Protein AF-A0A1W6MNN4-F1 (afdb_monomer_lite)

Organism: NCBI:txid331648

Foldseek 3Di:
DQDQLFWFFFADFDPPGHTPDTGHHLFDKAFDPPDDFQWDWDADPNDIDTFTWTWIFTDQLAPPDPDTDIGTTTCVRDDLFDPDAHQLQVLWFQWKDWLAPDDDPPQDTHHQVVVCVVVVHPGRPTCRPVPSSSVSCVLFKHKDFDDCVVQVVLFDDALQDFDPVDDFDWDADPDPVSSVVVWIKTWDQAQPNPDTDIGTFDPPPPTGHKAWPGDRVVQCWTWIFDDDQQGWIWTQHRHPRDIDTQDTAAWDAFRVRQWIWHWDQRPRSLWIWIWIAGRVCRSGTMITTRSFKGFDDHWTDSHRFWIKTWIGTSSCVPPDSVPGDTTIMIMGGND

pLDDT: mean 81.95, std 15.36, range [34.12, 97.88]

Secondary structure (DSSP, 8-state):
---TT-EEEESSSSSSSPEEEEEPTT--EEE-TTS--EEEEEEETTEEEEEEEEEEEE----TT---PPEEEEEGGG--SS-----TTGGG-EEEEEE-SSS-S-----EEHHHHHHHHT--S----TT-HHHHHHHHTTEEEEEE-GGGTGGGPPPPTTPPB-S-----EE-SSHHHHHTT-EEEEEEEGGGTEEEEEE-B-STT-B---EEEEEGGGTEEEEE-SSTTTEEEEEETTT--EEEEEESEEEE-TTS-EEEEEEE-TTT--EEEEEEESTTTTSEEEEEESSEEE-S--EESSSSEEEEEEEEGGGTTS-GGGSPPEEEEEEE--

Sequence (335 aa):
MNAKSGLKLRAEASLEGRLIETLPYGAQVIIIPAEKGVRGSVLDNGSRVEGSWVKVKTLFHDYNASSGNEGFVFDYYLSKHLDDLPAESLHNFTDIYSFEEQTELDIPSVNARDELYKLGTNCNVRYEYNPAAKRALADIIQFKTVDYSDYKERVLLNPYKLDQSFVPKRFPVKDSMAAREGFTQYYLPINKGRDSVLVKDDTGEWGSVTEYLGYIKELDAYFATGFAEDQEIIKIDQKTGERSLFANGNFSISPEGTFLVSAYSEIFDQLTAFRVSFLDDKKKGFEIKFTSWFPVGALEWISEREFLMPVLPMDRRNENPDQSEPIYLLGQIKI

Radius of gyration: 23.1 Å; chains: 1; bounding box: 50×49×69 Å

Structure (mmCIF, N/CA/C/O backbone):
data_AF-A0A1W6MNN4-F1
#
_entry.id   AF-A0A1W6MNN4-F1
#
loop_
_atom_site.group_PDB
_atom_site.id
_atom_site.type_symbol
_atom_site.label_atom_id
_atom_site.label_alt_id
_atom_site.label_comp_id
_atom_site.label_asym_id
_atom_site.label_entity_id
_atom_site.label_seq_id
_atom_site.pdbx_PDB_ins_code
_atom_site.Cartn_x
_atom_site.Cartn_y
_atom_site.Cartn_z
_atom_site.occupancy
_atom_site.B_iso_or_equiv
_atom_site.auth_seq_id
_atom_site.auth_comp_id
_atom_site.auth_asym_id
_atom_site.auth_atom_id
_atom_site.pdbx_PDB_model_num
ATOM 1 N N . MET A 1 1 ? 11.557 6.641 -16.389 1.00 73.12 1 MET A N 1
ATOM 2 C CA . MET A 1 1 ? 11.775 5.834 -17.619 1.00 73.12 1 MET A CA 1
ATOM 3 C C . MET A 1 1 ? 10.442 5.271 -18.099 1.00 73.12 1 MET A C 1
ATOM 5 O O . MET A 1 1 ? 9.815 4.590 -17.297 1.00 73.12 1 MET A O 1
ATOM 9 N N . ASN A 1 2 ? 10.016 5.499 -19.349 1.00 76.25 2 ASN A N 1
ATOM 10 C CA . ASN A 1 2 ? 8.711 5.024 -19.861 1.00 76.25 2 ASN A CA 1
ATOM 11 C C . ASN A 1 2 ? 8.794 3.809 -20.823 1.00 76.25 2 ASN A C 1
ATOM 13 O O . ASN A 1 2 ? 7.775 3.360 -21.345 1.00 76.25 2 ASN A O 1
ATOM 17 N N . ALA A 1 3 ? 9.989 3.252 -21.064 1.00 78.31 3 ALA A N 1
ATOM 18 C CA . ALA A 1 3 ? 10.156 2.068 -21.909 1.00 78.31 3 ALA A CA 1
ATOM 19 C C . ALA A 1 3 ? 9.497 0.837 -21.262 1.00 78.31 3 ALA A C 1
ATOM 21 O O . ALA A 1 3 ? 9.993 0.322 -20.258 1.00 78.31 3 ALA A O 1
ATOM 22 N N . LYS A 1 4 ? 8.395 0.349 -21.848 1.00 74.50 4 LYS A N 1
ATOM 23 C CA . LYS A 1 4 ? 7.566 -0.725 -21.266 1.00 74.50 4 LYS A CA 1
ATOM 24 C C . LYS A 1 4 ? 8.344 -2.020 -21.034 1.00 74.50 4 LYS A C 1
ATOM 26 O O . LYS A 1 4 ? 8.236 -2.604 -19.967 1.00 74.50 4 LYS A O 1
ATOM 31 N N . SER A 1 5 ? 9.200 -2.411 -21.980 1.00 73.06 5 SER A N 1
ATOM 32 C CA . SER A 1 5 ? 10.053 -3.610 -21.884 1.00 73.06 5 SER A CA 1
ATOM 33 C C . SER A 1 5 ? 11.378 -3.384 -21.138 1.00 73.06 5 SER A C 1
ATOM 35 O O . SER A 1 5 ? 12.271 -4.228 -21.199 1.00 73.06 5 SER A O 1
ATOM 37 N N . GLY A 1 6 ? 11.527 -2.243 -20.462 1.00 75.19 6 GLY A N 1
ATOM 38 C CA . GLY A 1 6 ? 12.799 -1.785 -19.916 1.00 75.19 6 GLY A CA 1
ATOM 39 C C . GLY A 1 6 ? 13.690 -1.113 -20.964 1.00 75.19 6 GLY A C 1
ATOM 40 O O . GLY A 1 6 ? 13.539 -1.290 -22.175 1.00 75.19 6 GLY A O 1
ATOM 41 N N . LEU A 1 7 ? 14.630 -0.305 -20.485 1.00 83.31 7 LEU A N 1
ATOM 42 C CA . LEU A 1 7 ? 15.557 0.460 -21.297 1.00 83.31 7 LEU A CA 1
ATOM 43 C C . LEU A 1 7 ? 17.004 0.039 -21.053 1.00 83.31 7 LEU A C 1
ATOM 45 O O . LEU A 1 7 ? 17.505 0.039 -19.938 1.00 83.31 7 LEU A O 1
ATOM 49 N N . LYS A 1 8 ? 17.718 -0.225 -22.141 1.00 87.25 8 LYS A N 1
ATOM 50 C CA . LYS A 1 8 ? 19.138 -0.571 -22.126 1.00 87.25 8 LYS A CA 1
ATOM 51 C C . LYS A 1 8 ? 20.011 0.652 -21.817 1.00 87.25 8 LYS A C 1
ATOM 53 O O . LYS A 1 8 ? 20.042 1.586 -22.617 1.00 87.25 8 LYS A O 1
ATOM 58 N N . LEU A 1 9 ? 20.757 0.597 -20.713 1.00 88.56 9 LEU A N 1
ATOM 59 C CA . LEU A 1 9 ? 21.863 1.503 -20.399 1.00 88.56 9 LEU A CA 1
ATOM 60 C C . LEU A 1 9 ? 23.129 0.998 -21.098 1.00 88.56 9 LEU A C 1
ATOM 62 O O . LEU A 1 9 ? 23.495 -0.173 -20.966 1.00 88.56 9 LEU A O 1
ATOM 66 N N . ARG A 1 10 ? 23.808 1.863 -21.849 1.00 91.62 10 ARG A N 1
ATOM 67 C CA . ARG A 1 10 ? 24.962 1.474 -22.675 1.00 91.62 10 ARG A CA 1
ATOM 68 C C . ARG A 1 10 ? 26.211 2.268 -22.341 1.00 91.62 10 ARG A C 1
ATOM 70 O O . ARG A 1 10 ? 26.133 3.413 -21.924 1.00 91.62 10 ARG A O 1
ATOM 77 N N . ALA A 1 11 ? 27.377 1.670 -22.555 1.00 90.94 11 ALA A N 1
ATOM 78 C CA . ALA A 1 11 ? 28.658 2.342 -22.327 1.00 90.94 11 ALA A CA 1
ATOM 79 C C . ALA A 1 11 ? 28.945 3.453 -23.349 1.00 90.94 11 ALA A C 1
ATOM 81 O O . ALA A 1 11 ? 29.721 4.361 -23.070 1.00 90.94 11 ALA A O 1
ATOM 82 N N . GLU A 1 12 ? 28.306 3.387 -24.516 1.00 91.94 12 GLU A N 1
ATOM 83 C CA . GLU A 1 12 ? 28.479 4.324 -25.623 1.00 91.94 12 GLU A CA 1
ATOM 84 C C . GLU A 1 12 ? 27.113 4.769 -26.152 1.00 91.94 12 GLU A C 1
ATOM 86 O O . GLU A 1 12 ? 26.113 4.060 -26.016 1.00 91.94 12 GLU A O 1
ATOM 91 N N . ALA A 1 13 ? 27.087 5.942 -26.780 1.00 90.75 13 ALA A N 1
ATOM 92 C CA . ALA A 1 13 ? 25.905 6.591 -27.334 1.00 90.75 13 ALA A CA 1
ATOM 93 C C . ALA A 1 13 ? 25.439 5.964 -28.672 1.00 90.75 13 ALA A C 1
ATOM 95 O O . ALA A 1 13 ? 25.347 6.650 -29.691 1.00 90.75 13 ALA A O 1
ATOM 96 N N . SER A 1 14 ? 25.207 4.649 -28.693 1.00 89.44 14 SER A N 1
ATOM 97 C CA . SER A 1 14 ? 24.839 3.887 -29.896 1.00 89.44 14 SER A CA 1
ATOM 98 C C . SER A 1 14 ? 24.121 2.571 -29.562 1.00 89.44 14 SER A C 1
ATOM 100 O O . SER A 1 14 ? 24.150 2.099 -28.425 1.00 89.44 14 SER A O 1
ATOM 102 N N . LEU A 1 15 ? 23.481 1.939 -30.554 1.00 87.62 15 LEU A N 1
ATOM 103 C CA . LEU A 1 15 ? 22.836 0.626 -30.381 1.00 87.62 15 LEU A CA 1
ATOM 104 C C . LEU A 1 15 ? 23.857 -0.515 -30.245 1.00 87.62 15 LEU A C 1
ATOM 106 O O . LEU A 1 15 ? 23.559 -1.552 -29.644 1.00 87.62 15 LEU A O 1
ATOM 110 N N . GLU A 1 16 ? 25.044 -0.310 -30.800 1.00 90.31 16 GLU A N 1
ATOM 111 C CA . GLU A 1 16 ? 26.192 -1.210 -30.817 1.00 90.31 16 GLU A CA 1
ATOM 112 C C . GLU A 1 16 ? 27.013 -1.106 -29.528 1.00 90.31 16 GLU A C 1
ATOM 114 O O . GLU A 1 16 ? 27.725 -2.046 -29.173 1.00 90.31 16 GLU A O 1
ATOM 119 N N . GLY A 1 17 ? 26.876 0.009 -28.802 1.00 88.38 17 GLY A N 1
ATOM 120 C CA . GLY A 1 17 ? 27.539 0.245 -27.530 1.00 88.38 17 GLY A CA 1
ATOM 121 C C . GLY A 1 17 ? 27.261 -0.881 -26.542 1.00 88.38 17 GLY A C 1
ATOM 122 O O . GLY A 1 17 ? 26.122 -1.343 -26.400 1.00 88.38 17 GLY A O 1
ATOM 123 N N . ARG A 1 18 ? 28.302 -1.326 -25.835 1.00 93.06 18 ARG A N 1
ATOM 124 C CA . ARG A 1 18 ? 28.204 -2.432 -24.874 1.00 93.06 18 ARG A CA 1
ATOM 125 C C . ARG A 1 18 ? 27.076 -2.176 -23.868 1.00 93.06 18 ARG A C 1
ATOM 127 O O . ARG A 1 18 ? 27.036 -1.118 -23.242 1.00 93.06 18 ARG A O 1
ATOM 134 N N . LEU A 1 19 ? 26.184 -3.154 -23.710 1.00 87.12 19 LEU A N 1
ATOM 135 C CA . LEU A 1 19 ? 25.141 -3.132 -22.685 1.00 87.12 19 LEU A CA 1
ATOM 136 C C . LEU A 1 19 ? 25.797 -3.142 -21.296 1.00 87.12 19 LEU A C 1
ATOM 138 O O . LEU A 1 19 ? 26.596 -4.033 -21.012 1.00 87.12 19 LEU A O 1
ATOM 142 N N . ILE A 1 20 ? 25.471 -2.152 -20.466 1.00 83.56 20 ILE A N 1
ATOM 143 C CA . ILE A 1 20 ? 25.851 -2.113 -19.048 1.00 83.56 20 ILE A CA 1
ATOM 144 C C . ILE A 1 20 ? 24.786 -2.855 -18.244 1.00 83.56 20 ILE A C 1
ATOM 146 O O . ILE A 1 20 ? 25.089 -3.841 -17.583 1.00 83.56 20 ILE A O 1
ATOM 150 N N . GLU A 1 21 ? 23.534 -2.410 -18.357 1.00 78.62 21 GLU A N 1
ATOM 151 C CA . GLU A 1 21 ? 22.380 -2.996 -17.674 1.00 78.62 21 GLU A CA 1
ATOM 152 C C . GLU A 1 21 ? 21.077 -2.678 -18.424 1.00 78.62 21 GLU A C 1
ATOM 154 O O . GLU A 1 21 ? 21.058 -1.865 -19.353 1.00 78.62 21 GLU A O 1
ATOM 159 N N . THR A 1 22 ? 19.976 -3.326 -18.038 1.00 80.06 22 THR A N 1
ATOM 160 C CA . THR A 1 22 ? 18.628 -2.978 -18.514 1.00 80.06 22 THR A CA 1
ATOM 161 C C . THR A 1 22 ? 17.839 -2.389 -17.354 1.00 80.06 22 THR A C 1
ATOM 163 O O . THR A 1 22 ? 17.558 -3.083 -16.387 1.00 80.06 22 THR A O 1
ATOM 166 N N . LEU A 1 23 ? 17.498 -1.109 -17.467 1.00 75.75 23 LEU A N 1
ATOM 167 C CA . LEU A 1 23 ? 16.709 -0.355 -16.503 1.00 75.75 23 LEU A CA 1
ATOM 168 C C . LEU A 1 23 ? 15.222 -0.685 -16.669 1.00 75.75 23 LEU A C 1
ATOM 170 O O . LEU A 1 23 ? 14.732 -0.714 -17.797 1.00 75.75 23 LEU A O 1
ATOM 174 N N . PRO A 1 24 ? 14.461 -0.862 -15.593 1.00 69.94 24 PRO A N 1
ATOM 175 C CA . PRO A 1 24 ? 13.024 -1.086 -15.690 1.00 69.94 24 PRO A CA 1
ATOM 176 C C . PRO A 1 24 ? 12.220 0.143 -16.083 1.00 69.94 24 PRO A C 1
ATOM 178 O O . PRO A 1 24 ? 12.656 1.292 -15.953 1.00 69.94 24 PRO A O 1
ATOM 181 N N . TYR A 1 25 ? 10.970 -0.121 -16.460 1.00 73.12 25 TYR A N 1
ATOM 182 C CA . TYR A 1 25 ? 9.914 0.881 -16.412 1.00 73.12 25 TYR A CA 1
ATOM 183 C C . TYR A 1 25 ? 9.829 1.485 -15.001 1.00 73.12 25 TYR A C 1
ATOM 185 O O . TYR A 1 25 ? 9.907 0.760 -14.011 1.00 73.12 25 TYR A O 1
ATOM 193 N N . GLY A 1 26 ? 9.706 2.808 -14.893 1.00 69.19 26 GLY A N 1
ATOM 194 C CA . GLY A 1 26 ? 9.761 3.492 -13.592 1.00 69.19 26 GLY A CA 1
ATOM 195 C C . GLY A 1 26 ? 11.175 3.802 -13.092 1.00 69.19 26 GLY A C 1
ATOM 196 O O . GLY A 1 26 ? 11.318 4.615 -12.188 1.00 69.19 26 GLY A O 1
ATOM 197 N N . ALA A 1 27 ? 12.217 3.264 -13.747 1.00 73.81 27 ALA A N 1
ATOM 198 C CA . ALA A 1 27 ? 13.605 3.738 -13.706 1.00 73.81 27 ALA A CA 1
ATOM 199 C C . ALA A 1 27 ? 13.739 5.246 -13.430 1.00 73.81 27 ALA A C 1
ATOM 201 O O . ALA A 1 27 ? 13.391 6.035 -14.317 1.00 73.81 27 ALA A O 1
ATOM 202 N N . GLN A 1 28 ? 14.260 5.650 -12.268 1.00 73.62 28 GLN A N 1
ATOM 203 C CA . GLN A 1 28 ? 14.699 7.024 -12.040 1.00 73.62 28 GLN A CA 1
ATOM 204 C C . GLN A 1 28 ? 16.178 7.173 -12.405 1.00 73.62 28 GLN A C 1
ATOM 206 O O . GLN A 1 28 ? 17.020 6.339 -12.064 1.00 73.62 28 GLN A O 1
ATOM 211 N N . VAL A 1 29 ? 16.494 8.249 -13.118 1.00 77.31 29 VAL A N 1
ATOM 212 C CA . VAL A 1 29 ? 17.849 8.557 -13.579 1.00 77.31 29 VAL A CA 1
ATOM 213 C C . VAL A 1 29 ? 18.110 10.055 -13.467 1.00 77.31 29 VAL A C 1
ATOM 215 O O . VAL A 1 29 ? 17.193 10.861 -13.621 1.00 77.31 29 VAL A O 1
ATOM 218 N N . ILE A 1 30 ? 19.367 10.437 -13.245 1.00 81.38 30 ILE A N 1
ATOM 219 C CA . ILE A 1 30 ? 19.822 11.826 -13.356 1.00 81.38 30 ILE A CA 1
ATOM 220 C C . ILE A 1 30 ? 20.454 12.011 -14.733 1.00 81.38 30 ILE A C 1
ATOM 222 O O . ILE A 1 30 ? 21.402 11.306 -15.071 1.00 81.38 30 ILE A O 1
ATOM 226 N N . ILE A 1 31 ? 19.977 12.985 -15.511 1.00 85.81 31 ILE A N 1
ATOM 227 C CA . ILE A 1 31 ? 20.641 13.396 -16.756 1.00 85.81 31 ILE A CA 1
ATOM 228 C C . ILE A 1 31 ? 21.915 14.164 -16.404 1.00 85.81 31 ILE A C 1
ATOM 230 O O . ILE A 1 31 ? 21.860 15.147 -15.666 1.00 85.81 31 ILE A O 1
ATOM 234 N N . ILE A 1 32 ? 23.056 13.738 -16.950 1.00 85.62 32 ILE A N 1
ATOM 235 C CA . ILE A 1 32 ? 24.344 14.413 -16.760 1.00 85.62 32 ILE A CA 1
ATOM 236 C C . ILE A 1 32 ? 24.450 15.542 -17.805 1.00 85.62 32 ILE A C 1
ATOM 238 O O . ILE A 1 32 ? 24.616 15.252 -18.990 1.00 85.62 32 ILE A O 1
ATOM 242 N N . PRO A 1 33 ? 24.378 16.834 -17.415 1.00 69.06 33 PRO A N 1
ATOM 243 C CA . PRO A 1 33 ? 24.162 17.942 -18.359 1.00 69.06 33 PRO A CA 1
ATOM 244 C C . PRO A 1 33 ? 25.338 18.265 -19.296 1.00 69.06 33 PRO A C 1
ATOM 246 O O . PRO A 1 33 ? 25.198 19.091 -20.195 1.00 69.06 33 PRO A O 1
ATOM 249 N N . ALA A 1 34 ? 26.516 17.680 -19.065 1.00 57.09 34 ALA A N 1
ATOM 250 C CA . ALA A 1 34 ? 27.766 18.112 -19.693 1.00 57.09 34 ALA A CA 1
ATOM 251 C C . ALA A 1 34 ? 28.022 17.524 -21.094 1.00 57.09 34 ALA A C 1
ATOM 253 O O . ALA A 1 34 ? 28.894 18.021 -21.807 1.00 57.09 34 ALA A O 1
ATOM 254 N N . GLU A 1 35 ? 27.270 16.508 -21.523 1.00 61.28 35 GLU A N 1
ATOM 255 C CA . GLU A 1 35 ? 27.460 15.866 -22.827 1.00 61.28 35 GLU A CA 1
ATOM 256 C C . GLU A 1 35 ? 26.270 16.180 -23.745 1.00 61.28 35 GLU A C 1
ATOM 258 O O . GLU A 1 35 ? 25.136 15.779 -23.483 1.00 61.28 35 GLU A O 1
ATOM 263 N N . LYS A 1 36 ? 26.512 16.933 -24.832 1.00 59.56 36 LYS A N 1
ATOM 264 C CA . LYS A 1 36 ? 25.501 17.140 -25.881 1.00 59.56 36 LYS A CA 1
ATOM 265 C C . LYS A 1 36 ? 25.083 15.768 -26.404 1.00 59.56 36 LYS A C 1
ATOM 267 O O . LYS A 1 36 ? 25.929 15.041 -26.918 1.00 59.56 36 LYS A O 1
ATOM 272 N N . GLY A 1 37 ? 23.799 15.438 -26.273 1.00 64.25 37 GLY A N 1
ATOM 273 C CA . GLY A 1 37 ? 23.295 14.133 -26.682 1.00 64.25 37 GLY A CA 1
ATOM 274 C C . GLY A 1 37 ? 23.602 13.824 -28.151 1.00 64.25 37 GLY A C 1
ATOM 275 O O . GLY A 1 37 ? 23.565 14.713 -29.008 1.00 64.25 37 GLY A O 1
ATOM 276 N N . VAL A 1 38 ? 23.921 12.564 -28.446 1.00 80.06 38 VAL A N 1
ATOM 277 C CA . VAL A 1 38 ? 24.211 12.115 -29.816 1.00 80.06 38 VAL A CA 1
ATOM 278 C C . VAL A 1 38 ? 22.894 11.785 -30.500 1.00 80.06 38 VAL A C 1
ATOM 280 O O . VAL A 1 38 ? 22.218 10.832 -30.120 1.00 80.06 38 VAL A O 1
ATOM 283 N N . ARG A 1 39 ? 22.508 12.576 -31.504 1.00 87.12 39 ARG A N 1
ATOM 284 C CA . ARG A 1 39 ? 21.274 12.331 -32.261 1.00 87.12 39 ARG A CA 1
ATOM 285 C C . ARG A 1 39 ? 21.335 11.007 -33.011 1.00 87.12 39 ARG A C 1
ATOM 287 O O . ARG A 1 39 ? 22.364 10.661 -33.587 1.00 87.12 39 ARG A O 1
ATOM 294 N N . GLY A 1 40 ? 20.207 10.318 -33.059 1.00 85.75 40 GLY A N 1
ATOM 295 C CA . GLY A 1 40 ? 20.053 9.087 -33.815 1.00 85.75 40 GLY A CA 1
ATOM 296 C C . GLY A 1 40 ? 18.603 8.635 -33.862 1.00 85.75 40 GLY A C 1
ATOM 297 O O . GLY A 1 40 ? 17.694 9.338 -33.424 1.00 85.75 40 GLY A O 1
ATOM 298 N N . SER A 1 41 ? 18.406 7.427 -34.374 1.00 87.25 41 SER A N 1
ATOM 299 C CA . SER A 1 41 ? 17.094 6.806 -34.464 1.00 87.25 41 SER A CA 1
ATOM 300 C C . SER A 1 41 ? 17.149 5.364 -33.999 1.00 87.25 41 SER A C 1
ATOM 302 O O . SER A 1 41 ? 18.124 4.665 -34.287 1.00 87.25 41 SER A O 1
ATOM 304 N N . VAL A 1 42 ? 16.085 4.900 -33.358 1.00 87.44 42 VAL A N 1
ATOM 305 C CA . VAL A 1 42 ? 15.914 3.491 -32.986 1.00 87.44 42 VAL A CA 1
ATOM 306 C C . VAL A 1 42 ? 14.595 2.962 -33.544 1.00 87.44 42 VAL A C 1
ATOM 308 O O . VAL A 1 42 ? 13.739 3.735 -33.974 1.00 87.44 42 VAL A O 1
ATOM 311 N N . LEU A 1 43 ? 14.441 1.640 -33.583 1.00 87.62 43 LEU A N 1
ATOM 312 C CA . LEU A 1 43 ? 13.167 1.007 -33.913 1.00 87.62 43 LEU A CA 1
ATOM 313 C C . LEU A 1 43 ? 12.399 0.725 -32.622 1.00 87.62 43 LEU A C 1
ATOM 315 O O . LEU A 1 43 ? 12.896 -0.008 -31.769 1.00 87.62 43 LEU A O 1
ATOM 319 N N . ASP A 1 44 ? 11.195 1.276 -32.515 1.00 82.75 44 ASP A N 1
ATOM 320 C CA . ASP A 1 44 ? 10.215 0.966 -31.478 1.00 82.75 44 ASP A CA 1
ATOM 321 C C . ASP A 1 44 ? 9.009 0.278 -32.123 1.00 82.75 44 ASP A C 1
ATOM 323 O O . ASP A 1 44 ? 8.368 0.838 -33.013 1.00 82.75 44 ASP A O 1
ATOM 327 N N . ASN A 1 45 ? 8.743 -0.974 -31.746 1.00 81.50 45 ASN A N 1
ATOM 328 C CA . ASN A 1 45 ? 7.667 -1.796 -32.318 1.00 81.50 45 ASN A CA 1
ATOM 329 C C . ASN A 1 45 ? 7.601 -1.765 -33.863 1.00 81.50 45 ASN A C 1
ATOM 331 O O . ASN A 1 45 ? 6.533 -1.693 -34.468 1.00 81.50 45 ASN A O 1
ATOM 335 N N . GLY A 1 46 ? 8.769 -1.797 -34.514 1.00 84.62 46 GLY A N 1
ATOM 336 C CA . GLY A 1 46 ? 8.902 -1.768 -35.975 1.00 84.62 46 GLY A CA 1
ATOM 337 C C . GLY A 1 46 ? 8.805 -0.378 -36.615 1.00 84.62 46 GLY A C 1
ATOM 338 O O . GLY A 1 46 ? 9.052 -0.253 -37.812 1.00 84.62 46 GLY A O 1
ATOM 339 N N . SER A 1 47 ? 8.515 0.667 -35.839 1.00 89.12 47 SER A N 1
ATOM 340 C CA . SER A 1 47 ? 8.491 2.059 -36.295 1.00 89.12 47 SER A CA 1
ATOM 341 C C . SER A 1 47 ? 9.780 2.782 -35.923 1.00 89.12 47 SER A C 1
ATOM 343 O O . SER A 1 47 ? 10.333 2.594 -34.844 1.00 89.12 47 SER A O 1
ATOM 345 N N . ARG A 1 48 ? 10.281 3.629 -36.823 1.00 90.19 48 ARG A N 1
ATOM 346 C CA . ARG A 1 48 ? 11.470 4.443 -36.562 1.00 90.19 48 ARG A CA 1
ATOM 347 C C . ARG A 1 48 ? 11.101 5.636 -35.682 1.00 90.19 48 ARG A C 1
ATOM 349 O O . ARG A 1 48 ? 10.231 6.417 -36.059 1.00 90.19 48 ARG A O 1
ATOM 356 N N . VAL A 1 49 ? 11.800 5.796 -34.562 1.00 91.75 49 VAL A N 1
ATOM 357 C CA . VAL A 1 49 ? 11.677 6.948 -33.659 1.00 91.75 49 VAL A CA 1
ATOM 358 C C . VAL A 1 49 ? 13.003 7.700 -33.593 1.00 91.75 49 VAL A C 1
ATOM 360 O O . VAL A 1 49 ? 14.075 7.093 -33.559 1.00 91.75 49 VAL A O 1
ATOM 363 N N . GLU A 1 50 ? 12.930 9.027 -33.628 1.00 91.62 50 GLU A N 1
ATOM 364 C CA . GLU A 1 50 ? 14.085 9.929 -33.588 1.00 91.62 50 GLU A CA 1
ATOM 365 C C . GLU A 1 50 ? 14.287 10.467 -32.168 1.00 91.62 50 GLU A C 1
ATOM 367 O O . GLU A 1 50 ? 13.321 10.689 -31.438 1.00 91.62 50 GLU A O 1
ATOM 372 N N . GLY A 1 51 ? 15.541 10.706 -31.794 1.00 89.81 51 GLY A N 1
ATOM 373 C CA . GLY A 1 51 ? 15.905 11.167 -30.458 1.00 89.81 51 GLY A CA 1
ATOM 374 C C . GLY A 1 51 ? 17.408 11.375 -30.314 1.00 89.81 51 GLY A C 1
ATOM 375 O O . GLY A 1 51 ? 18.152 11.457 -31.299 1.00 89.81 51 GLY A O 1
ATOM 376 N N . SER A 1 52 ? 17.863 11.464 -29.074 1.00 91.44 52 SER A N 1
ATOM 377 C CA . SER A 1 52 ? 19.264 11.629 -28.709 1.00 91.44 52 SER A CA 1
ATOM 378 C C . SER A 1 52 ? 19.667 10.613 -27.652 1.00 91.44 52 SER A C 1
ATOM 380 O O . SER A 1 52 ? 18.957 10.357 -26.685 1.00 91.44 52 SER A O 1
ATOM 382 N N . TRP A 1 53 ? 20.864 10.067 -27.793 1.00 91.12 53 TRP A N 1
ATOM 383 C CA . TRP A 1 53 ? 21.530 9.363 -26.712 1.00 91.12 53 TRP A CA 1
ATOM 384 C C . TRP A 1 53 ? 22.021 10.378 -25.695 1.00 91.12 53 TRP A C 1
ATOM 386 O O . TRP A 1 53 ? 22.865 11.214 -26.017 1.00 91.12 53 TRP A O 1
ATOM 396 N N . VAL A 1 54 ? 21.503 10.304 -24.479 1.00 91.44 54 VAL A N 1
ATOM 397 C CA . VAL A 1 54 ? 21.891 11.177 -23.374 1.00 91.44 54 VAL A CA 1
ATOM 398 C C . VAL A 1 54 ? 22.585 10.363 -22.303 1.00 91.44 54 VAL A C 1
ATOM 400 O O . VAL A 1 54 ? 22.223 9.215 -22.037 1.00 91.44 54 VAL A O 1
ATOM 403 N N . LYS A 1 55 ? 23.604 10.963 -21.695 1.00 91.31 55 LYS A N 1
ATOM 404 C CA . LYS A 1 55 ? 24.299 10.347 -20.579 1.00 91.31 55 LYS A CA 1
ATOM 405 C C . LYS A 1 55 ? 23.492 10.537 -19.306 1.00 91.31 55 LYS A C 1
ATOM 407 O O . LYS A 1 55 ? 23.029 11.639 -19.001 1.00 91.31 55 LYS A O 1
ATOM 412 N N . VAL A 1 56 ? 23.339 9.458 -18.562 1.00 88.44 56 VAL A N 1
ATOM 413 C CA . VAL A 1 56 ? 22.605 9.426 -17.308 1.00 88.44 56 VAL A CA 1
ATOM 414 C C . VAL A 1 56 ? 23.398 8.700 -16.240 1.00 88.44 56 VAL A C 1
ATOM 416 O O . VAL A 1 56 ? 24.241 7.853 -16.538 1.00 88.44 56 VAL A O 1
ATOM 419 N N . LYS A 1 57 ? 23.084 9.022 -14.991 1.00 85.81 57 LYS A N 1
ATOM 420 C CA . LYS A 1 57 ? 23.464 8.253 -13.814 1.00 85.81 57 LYS A CA 1
ATOM 421 C C . LYS A 1 57 ? 22.217 7.583 -13.260 1.00 85.81 57 LYS A C 1
ATOM 423 O O . LYS A 1 57 ? 21.206 8.259 -13.047 1.00 85.81 57 LYS A O 1
ATOM 428 N N . THR A 1 58 ? 22.267 6.277 -13.036 1.00 77.12 58 THR A N 1
ATOM 429 C CA . THR A 1 58 ? 21.169 5.583 -12.364 1.00 77.12 58 THR A CA 1
ATOM 430 C C . THR A 1 58 ? 21.105 6.019 -10.910 1.00 77.12 58 THR A C 1
ATOM 432 O O . THR A 1 58 ? 22.128 6.224 -10.251 1.00 77.12 58 THR A O 1
ATOM 435 N N . LEU A 1 59 ? 19.889 6.206 -10.410 1.00 67.44 59 LEU A N 1
ATOM 436 C CA . LEU A 1 59 ? 19.673 6.392 -8.986 1.00 67.44 59 LEU A CA 1
ATOM 437 C C . LEU A 1 59 ? 19.525 5.008 -8.359 1.00 67.44 59 LEU A C 1
ATOM 439 O O . LEU A 1 59 ? 18.498 4.355 -8.531 1.00 67.44 59 LEU A O 1
ATOM 443 N N . PHE A 1 60 ? 20.561 4.549 -7.654 1.00 56.53 60 PHE A N 1
ATOM 444 C CA . PHE A 1 60 ? 20.393 3.458 -6.701 1.00 56.53 60 PHE A CA 1
ATOM 445 C C . PHE A 1 60 ? 19.801 4.034 -5.418 1.00 56.53 60 PHE A C 1
ATOM 447 O O . PHE A 1 60 ? 20.349 4.966 -4.833 1.00 56.53 60 PHE A O 1
ATOM 454 N N . HIS A 1 61 ? 18.669 3.477 -4.995 1.00 49.91 61 HIS A N 1
ATOM 455 C CA . HIS A 1 61 ? 18.084 3.715 -3.678 1.00 49.91 61 HIS A CA 1
ATOM 456 C C . HIS A 1 61 ? 18.827 2.862 -2.652 1.00 49.91 61 HIS A C 1
ATOM 458 O O . HIS A 1 61 ? 18.309 1.880 -2.135 1.00 49.91 61 HIS A O 1
ATOM 464 N N . ASP A 1 62 ? 20.092 3.186 -2.436 1.00 42.06 62 ASP A N 1
ATOM 465 C CA . ASP A 1 62 ? 20.803 2.751 -1.248 1.00 42.06 62 ASP A CA 1
ATOM 466 C C . ASP A 1 62 ? 21.353 4.027 -0.619 1.00 42.06 62 ASP A C 1
ATOM 468 O O . ASP A 1 62 ? 22.125 4.762 -1.240 1.00 42.06 62 ASP A O 1
ATOM 472 N N . TYR A 1 63 ? 20.872 4.322 0.588 1.00 34.12 63 TYR A N 1
ATOM 473 C CA . TYR A 1 63 ? 21.139 5.544 1.347 1.00 34.12 63 TYR A CA 1
ATOM 474 C C . TYR A 1 63 ? 22.651 5.818 1.509 1.00 34.12 63 TYR A C 1
ATOM 476 O O . TYR A 1 63 ? 23.051 6.960 1.729 1.00 34.12 63 TYR A O 1
ATOM 484 N N . ASN A 1 64 ? 23.499 4.796 1.314 1.00 35.84 64 ASN A N 1
ATOM 485 C CA . ASN A 1 64 ? 24.960 4.893 1.338 1.00 35.84 64 ASN A CA 1
ATOM 486 C C . ASN A 1 64 ? 25.666 4.659 -0.016 1.00 35.84 64 ASN A C 1
ATOM 488 O O . ASN A 1 64 ? 26.879 4.885 -0.110 1.00 35.84 64 ASN A O 1
ATOM 492 N N . ALA A 1 65 ? 24.970 4.244 -1.081 1.00 42.56 65 ALA A N 1
ATOM 493 C CA . ALA A 1 65 ? 25.609 3.992 -2.373 1.00 42.56 65 ALA A CA 1
ATOM 494 C C . ALA A 1 65 ? 25.686 5.274 -3.211 1.00 42.56 65 ALA A C 1
ATOM 496 O O . ALA A 1 65 ? 24.823 5.614 -4.015 1.00 42.56 65 ALA A O 1
ATOM 497 N N . SER A 1 66 ? 26.820 5.957 -3.109 1.00 45.47 66 SER A N 1
ATOM 498 C CA . SER A 1 66 ? 27.215 7.041 -4.020 1.00 45.47 66 SER A CA 1
ATOM 499 C C . SER A 1 66 ? 27.483 6.570 -5.473 1.00 45.47 66 SER A C 1
ATOM 501 O O . SER A 1 66 ? 27.807 7.383 -6.351 1.00 45.47 66 SER A O 1
ATOM 503 N N . SER A 1 67 ? 27.299 5.278 -5.771 1.00 54.84 67 SER A N 1
ATOM 504 C CA . SER A 1 67 ? 27.700 4.597 -7.007 1.00 54.84 67 SER A CA 1
ATOM 505 C C . SER A 1 67 ? 26.517 4.153 -7.882 1.00 54.84 67 SER A C 1
ATOM 507 O O . SER A 1 67 ? 26.303 2.966 -8.104 1.00 54.84 67 SER A O 1
ATOM 509 N N . GLY A 1 68 ? 25.760 5.118 -8.408 1.00 65.44 68 GLY A N 1
ATOM 510 C CA . GLY A 1 68 ? 24.979 4.943 -9.643 1.00 65.44 68 GLY A CA 1
ATOM 511 C C . GLY A 1 68 ? 25.865 4.513 -10.811 1.00 65.44 68 GLY A C 1
ATOM 512 O O . GLY A 1 68 ? 26.953 5.072 -10.964 1.00 65.44 68 GLY A O 1
ATOM 513 N N . ASN A 1 69 ? 25.405 3.582 -11.648 1.00 79.19 69 ASN A N 1
ATOM 514 C CA . ASN A 1 69 ? 26.062 3.323 -12.926 1.00 79.19 69 ASN A CA 1
ATOM 515 C C . ASN A 1 69 ? 25.837 4.522 -13.846 1.00 79.19 69 ASN A C 1
ATOM 517 O O . ASN A 1 69 ? 24.730 5.058 -13.938 1.00 79.19 69 ASN A O 1
ATOM 521 N N . GLU A 1 70 ? 26.886 4.925 -14.551 1.00 88.62 70 GLU A N 1
ATOM 522 C CA . GLU A 1 70 ? 26.789 5.932 -15.599 1.00 88.62 70 GLU A CA 1
ATOM 523 C C . GLU A 1 70 ? 26.814 5.268 -16.971 1.00 88.62 70 GLU A C 1
ATOM 525 O O . GLU A 1 70 ? 27.582 4.338 -17.223 1.00 88.62 70 GLU A O 1
ATOM 530 N N . GLY A 1 71 ? 25.989 5.773 -17.878 1.00 90.94 71 GLY A N 1
ATOM 531 C CA . GLY A 1 71 ? 25.934 5.295 -19.250 1.00 90.94 71 GLY A CA 1
ATOM 532 C C . GLY A 1 71 ? 24.976 6.121 -20.090 1.00 90.94 71 GLY A C 1
ATOM 533 O O . GLY A 1 71 ? 24.486 7.160 -19.660 1.00 90.94 71 GLY A O 1
ATOM 534 N N . PHE A 1 72 ? 24.705 5.652 -21.297 1.00 91.56 72 PHE A N 1
ATOM 535 C CA . PHE A 1 72 ? 23.850 6.307 -22.268 1.00 91.56 72 PHE A CA 1
ATOM 536 C C . PHE A 1 72 ? 22.519 5.587 -22.408 1.00 91.56 72 PHE A C 1
ATOM 538 O O . PHE A 1 72 ? 22.447 4.356 -22.459 1.00 91.56 72 PHE A O 1
ATOM 545 N N . VAL A 1 73 ? 21.475 6.394 -22.521 1.00 91.69 73 VAL A N 1
ATOM 546 C CA . VAL A 1 73 ? 20.091 5.994 -22.750 1.00 91.69 73 VAL A CA 1
ATOM 547 C C . VAL A 1 73 ? 19.516 6.812 -23.894 1.00 91.69 73 VAL A C 1
ATOM 549 O O . VAL A 1 73 ? 19.970 7.925 -24.150 1.00 91.69 73 VAL A O 1
ATOM 552 N N . PHE A 1 74 ? 18.516 6.277 -24.586 1.00 92.00 74 PHE A N 1
ATOM 553 C CA . PHE A 1 74 ? 17.839 7.009 -25.651 1.00 92.00 74 PHE A CA 1
ATOM 554 C C . PHE A 1 74 ? 16.718 7.879 -25.059 1.00 92.00 74 PHE A C 1
ATOM 556 O O . PHE A 1 74 ? 15.810 7.355 -24.410 1.00 92.00 74 PHE A O 1
ATOM 563 N N . ASP A 1 75 ? 16.810 9.199 -25.249 1.00 88.19 75 ASP A N 1
ATOM 564 C CA . ASP A 1 75 ? 15.983 10.218 -24.582 1.00 88.19 75 ASP A CA 1
ATOM 565 C C . ASP A 1 75 ? 14.487 10.120 -24.884 1.00 88.19 75 ASP A C 1
ATOM 567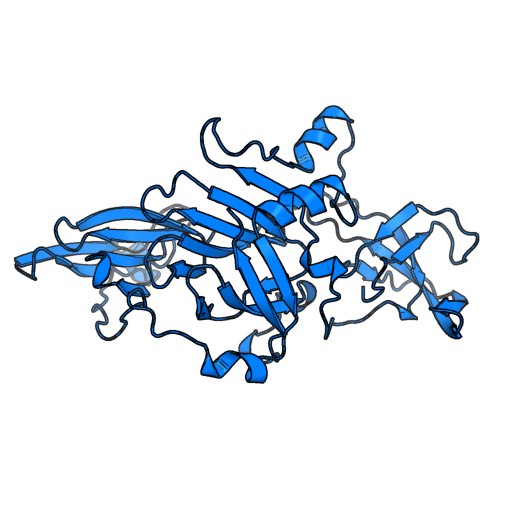 O O . ASP A 1 75 ? 13.683 10.507 -24.045 1.00 88.19 75 ASP A O 1
ATOM 571 N N . TYR A 1 76 ? 14.112 9.534 -26.022 1.00 87.88 76 TYR A N 1
ATOM 572 C CA . TYR A 1 76 ? 12.725 9.245 -26.381 1.00 87.88 76 TYR A CA 1
ATOM 573 C C . TYR A 1 76 ? 11.986 8.481 -25.272 1.00 87.88 76 TYR A C 1
ATOM 575 O O . TYR A 1 76 ? 10.782 8.650 -25.092 1.00 87.88 76 TYR A O 1
ATOM 583 N N . TYR A 1 77 ? 12.718 7.668 -24.499 1.00 86.75 77 TYR A N 1
ATOM 584 C CA . TYR A 1 77 ? 12.159 6.896 -23.393 1.00 86.75 77 TYR A CA 1
ATOM 585 C C . TYR A 1 77 ? 12.268 7.581 -22.019 1.00 86.75 77 TYR A C 1
ATOM 587 O O . TYR A 1 77 ? 11.918 7.008 -20.976 1.00 86.75 77 TYR A O 1
ATOM 595 N N . LEU A 1 78 ? 12.796 8.802 -21.984 1.00 84.00 78 LEU A N 1
ATOM 596 C CA . LEU A 1 78 ? 12.834 9.632 -20.794 1.00 84.00 78 LEU A CA 1
ATOM 597 C C . LEU A 1 78 ? 11.564 10.463 -20.739 1.00 84.00 78 LEU A C 1
ATOM 599 O O . LEU A 1 78 ? 11.279 11.267 -21.618 1.00 84.00 78 LEU A O 1
ATOM 603 N N . SER A 1 79 ? 10.826 10.286 -19.653 1.00 78.75 79 SER A N 1
ATOM 604 C CA . SER A 1 79 ? 9.774 11.210 -19.272 1.00 78.75 79 SER A CA 1
ATOM 605 C C . SER A 1 79 ? 10.151 11.859 -17.956 1.00 78.75 79 SER A C 1
ATOM 607 O O . SER A 1 79 ? 10.830 11.242 -17.129 1.00 78.75 79 SER A O 1
ATOM 609 N N . LYS A 1 80 ? 9.694 13.098 -17.779 1.00 67.88 80 LYS A N 1
ATOM 610 C CA . LYS A 1 80 ? 9.775 13.787 -16.496 1.00 67.88 80 LYS A CA 1
ATOM 611 C C . LYS A 1 80 ? 8.860 13.116 -15.467 1.00 67.88 80 LYS A C 1
ATOM 613 O O . LYS A 1 80 ? 9.280 12.972 -14.328 1.00 67.88 80 LYS A O 1
ATOM 618 N N . HIS A 1 81 ? 7.670 12.697 -15.909 1.00 71.31 81 HIS A N 1
ATOM 619 C CA . HIS A 1 81 ? 6.676 11.992 -15.103 1.00 71.31 81 HIS A CA 1
ATOM 620 C C . HIS A 1 81 ? 6.025 10.863 -15.908 1.00 71.31 81 HIS A C 1
ATOM 622 O O . HIS A 1 81 ? 5.830 10.994 -17.120 1.00 71.31 81 HIS A O 1
ATOM 628 N N . LEU A 1 82 ? 5.700 9.752 -15.262 1.00 76.44 82 LEU A N 1
ATOM 629 C CA . LEU A 1 82 ? 4.919 8.672 -15.852 1.00 76.44 82 LEU A CA 1
ATOM 630 C C . LEU A 1 82 ? 3.426 8.952 -15.690 1.00 76.44 82 LEU A C 1
ATOM 632 O O . LEU A 1 82 ? 2.991 9.400 -14.631 1.00 76.44 82 LEU A O 1
ATOM 636 N N . ASP A 1 83 ? 2.656 8.715 -16.750 1.00 76.94 83 ASP A N 1
ATOM 637 C CA . ASP A 1 83 ? 1.195 8.889 -16.783 1.00 76.94 83 ASP A CA 1
ATOM 638 C C . ASP A 1 83 ? 0.445 7.543 -16.800 1.00 76.94 83 ASP A C 1
ATOM 640 O O . ASP A 1 83 ? -0.776 7.512 -16.682 1.00 76.94 83 ASP A O 1
ATOM 644 N N . ASP A 1 84 ? 1.155 6.422 -16.970 1.00 82.25 84 ASP A N 1
ATOM 645 C CA . ASP A 1 84 ? 0.578 5.080 -17.047 1.00 82.25 84 ASP A CA 1
ATOM 646 C C . ASP A 1 84 ? 1.311 4.073 -16.143 1.00 82.25 84 ASP A C 1
ATOM 648 O O . ASP A 1 84 ? 2.325 4.375 -15.519 1.00 82.25 84 ASP A O 1
ATOM 652 N N . LEU A 1 85 ? 0.760 2.862 -16.038 1.00 83.12 85 LEU A N 1
ATOM 653 C CA . LEU A 1 85 ? 1.408 1.702 -15.427 1.00 83.12 85 LEU A CA 1
ATOM 654 C C . LEU A 1 85 ? 1.218 0.503 -16.366 1.00 83.12 85 LEU A C 1
ATOM 656 O O . LEU A 1 85 ? 0.129 -0.079 -16.402 1.00 83.12 85 LEU A O 1
ATOM 660 N N . PRO A 1 86 ? 2.234 0.135 -17.166 1.00 79.88 86 PRO A N 1
ATOM 661 C CA . PRO A 1 86 ? 2.198 -1.068 -17.984 1.00 79.88 86 PRO A CA 1
ATOM 662 C C . PRO A 1 86 ? 1.921 -2.314 -17.139 1.00 79.88 86 PRO A C 1
ATOM 664 O O . PRO A 1 86 ? 2.350 -2.412 -15.989 1.00 79.88 86 PRO A O 1
ATOM 667 N N . ALA A 1 87 ? 1.243 -3.305 -17.717 1.00 80.69 87 ALA A N 1
ATOM 668 C CA . ALA A 1 87 ? 0.880 -4.530 -17.003 1.00 80.69 87 ALA A CA 1
ATOM 669 C C . ALA A 1 87 ? 2.106 -5.228 -16.390 1.00 80.69 87 ALA A C 1
ATOM 671 O O . ALA A 1 87 ? 2.052 -5.753 -15.281 1.00 80.69 87 ALA A O 1
ATOM 672 N N . GLU A 1 88 ? 3.244 -5.185 -17.082 1.00 73.38 88 GLU A N 1
ATOM 673 C CA . GLU A 1 88 ? 4.493 -5.766 -16.613 1.00 73.38 88 GLU A CA 1
ATOM 674 C C . GLU A 1 88 ? 5.029 -5.073 -15.360 1.00 73.38 88 GLU A C 1
ATOM 676 O O . GLU A 1 88 ? 5.621 -5.754 -14.522 1.00 73.38 88 GLU A O 1
ATOM 681 N N . SER A 1 89 ? 4.810 -3.761 -15.206 1.00 77.38 89 SER A N 1
ATOM 682 C CA . SER A 1 89 ? 5.325 -3.006 -14.063 1.00 77.38 89 SER A CA 1
ATOM 683 C C . SER A 1 89 ? 4.517 -3.226 -12.793 1.00 77.38 89 SER A C 1
ATOM 685 O O . SER A 1 89 ? 5.074 -3.081 -11.709 1.00 77.38 89 SER A O 1
ATOM 687 N N . LEU A 1 90 ? 3.242 -3.617 -12.894 1.00 82.38 90 LEU A N 1
ATOM 688 C CA . LEU A 1 90 ? 2.392 -3.907 -11.729 1.00 82.38 90 LEU A CA 1
ATOM 689 C C . LEU A 1 90 ? 2.959 -5.018 -10.838 1.00 82.38 90 LEU A C 1
ATOM 691 O O . LEU A 1 90 ? 2.655 -5.071 -9.650 1.00 82.38 90 LEU A O 1
ATOM 695 N N . HIS A 1 91 ? 3.794 -5.881 -11.416 1.00 77.62 91 HIS A N 1
ATOM 696 C CA . HIS A 1 91 ? 4.388 -7.043 -10.763 1.00 77.62 91 HIS A CA 1
ATOM 697 C C . HIS A 1 91 ? 5.892 -6.882 -10.505 1.00 77.62 91 HIS A C 1
ATOM 699 O O . HIS A 1 91 ? 6.568 -7.872 -10.231 1.00 77.62 91 HIS A O 1
ATOM 705 N N . ASN A 1 92 ? 6.431 -5.665 -10.625 1.00 75.94 92 ASN A N 1
ATOM 706 C CA . ASN A 1 92 ? 7.825 -5.393 -10.292 1.00 75.94 92 ASN A CA 1
ATOM 707 C C . ASN A 1 92 ? 7.963 -5.207 -8.777 1.00 75.94 92 ASN A C 1
ATOM 709 O O . ASN A 1 92 ? 7.502 -4.208 -8.220 1.00 75.94 92 ASN A O 1
ATOM 713 N N . PHE A 1 93 ? 8.614 -6.169 -8.128 1.00 78.81 93 PHE A N 1
ATOM 714 C CA . PHE A 1 93 ? 8.905 -6.151 -6.698 1.00 78.81 93 PHE A CA 1
ATOM 715 C C . PHE A 1 93 ? 10.361 -6.550 -6.424 1.00 78.81 93 PHE A C 1
ATOM 717 O O . PHE A 1 93 ? 11.010 -7.183 -7.264 1.00 78.81 93 PHE A O 1
ATOM 724 N N . THR A 1 94 ? 10.881 -6.162 -5.260 1.00 73.19 94 THR A N 1
ATOM 725 C CA . THR A 1 94 ? 12.204 -6.588 -4.775 1.00 73.19 94 THR A CA 1
ATOM 726 C C . THR A 1 94 ? 12.099 -7.793 -3.858 1.00 73.19 94 THR A C 1
ATOM 728 O O . THR A 1 94 ? 12.862 -8.741 -4.015 1.00 73.19 94 THR A O 1
ATOM 731 N N . ASP A 1 95 ? 11.120 -7.787 -2.953 1.00 76.88 95 ASP A N 1
ATOM 732 C CA . ASP A 1 95 ? 11.017 -8.779 -1.890 1.00 76.88 95 ASP A CA 1
ATOM 733 C C . ASP A 1 95 ? 9.580 -9.283 -1.731 1.00 76.88 95 ASP A C 1
ATOM 735 O O . ASP A 1 95 ? 8.627 -8.508 -1.828 1.00 76.88 95 ASP A O 1
ATOM 739 N N . ILE A 1 96 ? 9.449 -10.588 -1.490 1.00 80.88 96 ILE A N 1
ATOM 740 C CA . ILE A 1 96 ? 8.262 -11.259 -0.960 1.00 80.88 96 ILE A CA 1
ATOM 741 C C . ILE A 1 96 ? 8.720 -12.112 0.209 1.00 80.88 96 ILE A C 1
ATOM 743 O O . ILE A 1 96 ? 9.531 -13.026 0.035 1.00 80.88 96 ILE A O 1
ATOM 747 N N . TYR A 1 97 ? 8.156 -11.872 1.383 1.00 77.81 97 TYR A N 1
ATOM 748 C CA . TYR A 1 97 ? 8.391 -12.732 2.531 1.00 77.81 97 TYR A CA 1
ATOM 749 C C . TYR A 1 97 ? 7.085 -13.080 3.238 1.00 77.81 97 TYR A C 1
ATOM 751 O O . TYR A 1 97 ? 6.191 -12.248 3.397 1.00 77.81 97 TYR A O 1
ATOM 759 N N . SER A 1 98 ? 6.990 -14.347 3.643 1.00 77.38 98 SER A N 1
ATOM 760 C CA . SER A 1 98 ? 6.004 -14.790 4.621 1.00 77.38 98 SER A CA 1
ATOM 761 C C . SER A 1 98 ? 6.544 -14.470 6.009 1.00 77.38 98 SER A C 1
ATOM 763 O O . SER A 1 98 ? 7.708 -14.751 6.296 1.00 77.38 98 SER A O 1
ATOM 765 N N . PHE A 1 99 ? 5.720 -13.863 6.858 1.00 75.44 99 PHE A N 1
ATOM 766 C CA . PHE A 1 99 ? 6.082 -13.546 8.245 1.00 75.44 99 PHE A CA 1
ATOM 767 C C . PHE A 1 99 ? 5.537 -14.569 9.256 1.00 75.44 99 PHE A C 1
ATOM 769 O O . PHE A 1 99 ? 5.530 -14.305 10.458 1.00 75.44 99 PHE A O 1
ATOM 776 N N . GLU A 1 100 ? 5.141 -15.753 8.784 1.00 67.06 100 GLU A N 1
ATOM 777 C CA . GLU A 1 100 ? 4.894 -16.910 9.642 1.00 67.06 100 GLU A CA 1
ATOM 778 C C . GLU A 1 100 ? 6.203 -17.700 9.821 1.00 67.06 100 GLU A C 1
ATOM 780 O O . GLU A 1 100 ? 6.899 -18.000 8.847 1.00 67.06 100 GLU A O 1
ATOM 785 N N . GLU A 1 101 ? 6.561 -18.047 11.061 1.00 48.78 101 GLU A N 1
ATOM 786 C CA . GLU A 1 101 ? 7.596 -19.052 11.320 1.00 48.78 101 GLU A CA 1
ATOM 787 C C . GLU A 1 101 ? 7.180 -20.362 10.633 1.00 48.78 101 GLU A C 1
ATOM 789 O O . GLU A 1 101 ? 6.337 -21.082 11.150 1.00 48.78 101 GLU A O 1
ATOM 794 N N . GLN A 1 102 ? 7.744 -20.626 9.447 1.00 47.34 102 GLN A N 1
ATOM 795 C CA . GLN A 1 102 ? 7.735 -21.892 8.704 1.00 47.34 102 GLN A CA 1
ATOM 796 C C . GLN A 1 102 ? 6.509 -22.796 8.955 1.00 47.34 102 GLN A C 1
ATOM 798 O O . GLN A 1 102 ? 6.590 -23.658 9.825 1.00 47.34 102 GLN A O 1
ATOM 803 N N . THR A 1 103 ? 5.420 -22.687 8.173 1.00 47.47 103 THR A N 1
ATOM 804 C CA . THR A 1 103 ? 4.753 -23.823 7.470 1.00 47.47 103 THR A CA 1
ATOM 805 C C . THR A 1 103 ? 3.343 -23.520 6.924 1.00 47.47 103 THR A C 1
ATOM 807 O O . THR A 1 103 ? 2.563 -22.811 7.540 1.00 47.47 103 THR A O 1
ATOM 810 N N . GLU A 1 104 ? 3.056 -24.155 5.771 1.00 44.88 104 GLU A N 1
ATOM 811 C CA . GLU A 1 104 ? 1.776 -24.564 5.131 1.00 44.88 104 GLU A CA 1
ATOM 812 C C . GLU A 1 104 ? 1.515 -24.000 3.728 1.00 44.88 104 GLU A C 1
ATOM 814 O O . GLU A 1 104 ? 1.040 -24.739 2.866 1.00 44.88 104 GLU A O 1
ATOM 819 N N . LEU A 1 105 ? 1.908 -22.760 3.438 1.00 49.53 105 LEU A N 1
ATOM 820 C CA . LEU A 1 105 ? 1.952 -22.265 2.061 1.00 49.53 105 LEU A CA 1
ATOM 821 C C . LEU A 1 105 ? 3.371 -22.474 1.528 1.00 49.53 105 LEU A C 1
ATOM 823 O O . LEU A 1 105 ? 4.303 -21.801 1.961 1.00 49.53 105 LEU A O 1
ATOM 827 N N . ASP A 1 106 ? 3.538 -23.420 0.603 1.00 54.56 106 ASP A N 1
ATOM 828 C CA . ASP A 1 106 ? 4.810 -23.784 -0.051 1.00 54.56 106 ASP A CA 1
ATOM 829 C C . ASP A 1 106 ? 5.285 -22.685 -1.039 1.00 54.56 106 ASP A C 1
ATOM 831 O O . ASP A 1 106 ? 5.730 -22.950 -2.157 1.00 54.56 106 ASP A O 1
ATOM 835 N N . ILE A 1 107 ? 5.144 -21.413 -0.650 1.00 57.38 107 ILE A N 1
ATOM 836 C CA . ILE A 1 107 ? 5.542 -20.248 -1.437 1.00 57.38 107 ILE A CA 1
ATOM 837 C C . ILE A 1 107 ? 6.924 -19.810 -0.941 1.00 57.38 107 ILE A C 1
ATOM 839 O O . ILE A 1 107 ? 7.043 -19.309 0.181 1.00 57.38 107 ILE A O 1
ATOM 843 N N . PRO A 1 108 ? 7.989 -19.998 -1.739 1.00 57.81 108 PRO A N 1
ATOM 844 C CA . PRO A 1 108 ? 9.331 -19.623 -1.323 1.00 57.81 108 PRO A CA 1
ATOM 845 C C . PRO A 1 108 ? 9.407 -18.111 -1.097 1.00 57.81 108 PRO A C 1
ATOM 847 O O . PRO A 1 108 ? 8.979 -17.331 -1.949 1.00 57.81 108 PRO A O 1
ATOM 850 N N . SER A 1 109 ? 9.993 -17.695 0.029 1.00 60.38 109 SER A N 1
ATOM 851 C CA . SER A 1 109 ? 10.390 -16.302 0.227 1.00 60.38 109 SER A CA 1
ATOM 852 C C . SER A 1 109 ? 11.360 -15.907 -0.884 1.00 60.38 109 SER A C 1
ATOM 854 O O . SER A 1 109 ? 12.378 -16.575 -1.093 1.00 60.38 109 SER A O 1
ATOM 856 N N . VAL A 1 110 ? 11.055 -14.824 -1.583 1.00 64.69 110 VAL A N 1
ATOM 857 C CA . VAL A 1 110 ? 11.906 -14.263 -2.626 1.00 64.69 110 VAL A CA 1
ATOM 858 C C . VAL A 1 110 ? 12.507 -12.993 -2.054 1.00 64.69 110 VAL A C 1
ATOM 860 O O . VAL A 1 110 ? 11.819 -11.989 -1.936 1.00 64.69 110 VAL A O 1
ATOM 863 N N . ASN A 1 111 ? 13.779 -13.044 -1.674 1.00 63.41 111 ASN A N 1
ATOM 864 C CA . ASN A 1 111 ? 14.506 -11.888 -1.166 1.00 63.41 111 ASN A CA 1
ATOM 865 C C . ASN A 1 111 ? 15.614 -11.547 -2.164 1.00 63.41 111 ASN A C 1
ATOM 867 O O . ASN A 1 111 ? 16.532 -12.343 -2.389 1.00 63.41 111 ASN A O 1
ATOM 871 N N . ALA A 1 112 ? 15.509 -10.381 -2.799 1.00 53.88 112 ALA A N 1
ATOM 872 C CA . ALA A 1 112 ? 16.508 -9.923 -3.761 1.00 53.88 112 ALA A CA 1
ATOM 873 C C . ALA A 1 112 ? 17.873 -9.713 -3.097 1.00 53.88 112 ALA A C 1
ATOM 875 O O . ALA A 1 112 ? 18.902 -9.888 -3.744 1.00 53.88 112 ALA A O 1
ATOM 876 N N . ARG A 1 113 ? 17.896 -9.377 -1.802 1.00 50.28 113 ARG A N 1
ATOM 877 C CA . ARG A 1 113 ? 19.112 -9.154 -1.009 1.00 50.28 113 ARG A CA 1
ATOM 878 C C . ARG A 1 113 ? 19.802 -10.457 -0.589 1.00 50.28 113 ARG A C 1
ATOM 880 O O . ARG A 1 113 ? 21.030 -10.507 -0.577 1.00 50.28 113 ARG A O 1
ATOM 887 N N . ASP A 1 114 ? 19.067 -11.538 -0.330 1.00 48.69 114 ASP A N 1
ATOM 888 C CA . ASP A 1 114 ? 19.674 -12.820 0.079 1.00 48.69 114 ASP A CA 1
ATOM 889 C C . ASP A 1 114 ? 20.421 -13.533 -1.058 1.00 48.69 114 ASP A C 1
ATOM 891 O O . ASP A 1 114 ? 21.464 -14.155 -0.826 1.00 48.69 114 ASP A O 1
ATOM 895 N N . GLU A 1 115 ? 19.930 -13.447 -2.298 1.00 47.97 115 GLU A N 1
ATOM 896 C CA . GLU A 1 115 ? 20.670 -13.960 -3.461 1.00 47.97 115 GLU A CA 1
ATOM 897 C C . GLU A 1 115 ? 21.961 -13.156 -3.705 1.00 47.97 115 GLU A C 1
ATOM 899 O O . GLU A 1 115 ? 22.976 -13.722 -4.114 1.00 47.97 115 GLU A O 1
ATOM 904 N N . LEU A 1 116 ? 21.982 -11.867 -3.349 1.00 49.94 116 LEU A N 1
ATOM 905 C CA . LEU A 1 116 ? 23.155 -10.995 -3.478 1.00 49.94 116 LEU A CA 1
ATOM 906 C C . LEU A 1 116 ? 24.266 -11.311 -2.494 1.00 49.94 116 LEU A C 1
ATOM 908 O O . LEU A 1 116 ? 25.426 -11.408 -2.903 1.00 49.94 116 LEU A O 1
ATOM 912 N N . TYR A 1 117 ? 23.925 -11.522 -1.220 1.00 46.91 117 TYR A N 1
ATOM 913 C CA . TYR A 1 117 ? 24.908 -11.935 -0.216 1.00 46.91 117 TYR A CA 1
ATOM 914 C C . TYR A 1 117 ? 25.596 -13.245 -0.610 1.00 46.91 117 TYR A C 1
ATOM 916 O O . TYR A 1 117 ? 26.788 -13.419 -0.358 1.00 46.91 117 TYR A O 1
ATOM 924 N N . LYS A 1 118 ? 24.872 -14.146 -1.285 1.00 50.69 118 LYS A N 1
ATOM 925 C CA . LYS A 1 118 ? 25.419 -15.411 -1.793 1.00 50.69 118 LYS A CA 1
ATOM 926 C C . LYS A 1 118 ? 26.287 -15.238 -3.044 1.00 50.69 118 LYS A C 1
ATOM 928 O O . LYS A 1 118 ? 27.197 -16.038 -3.248 1.00 50.69 118 LYS A O 1
ATOM 933 N N . LEU A 1 119 ? 26.027 -14.218 -3.866 1.00 47.91 119 LEU A N 1
ATOM 934 C CA . LEU A 1 119 ? 26.737 -13.960 -5.128 1.00 47.91 119 LEU A CA 1
ATOM 935 C C . LEU A 1 119 ? 27.860 -12.911 -5.016 1.00 47.91 119 LEU A C 1
ATOM 937 O O . LEU A 1 119 ? 28.622 -12.736 -5.965 1.00 47.91 119 LEU A O 1
ATOM 941 N N . GLY A 1 120 ? 28.008 -12.245 -3.867 1.00 36.81 120 GLY A N 1
ATOM 942 C CA . GLY A 1 120 ? 29.092 -11.289 -3.606 1.00 36.81 120 GLY A CA 1
ATOM 943 C C . GLY A 1 120 ? 28.970 -9.970 -4.378 1.00 36.81 120 GLY A C 1
ATOM 944 O O . GLY A 1 120 ? 29.966 -9.276 -4.576 1.00 36.81 120 GLY A O 1
ATOM 945 N N . THR A 1 121 ? 27.767 -9.627 -4.837 1.00 40.34 121 THR A N 1
ATOM 946 C CA . THR A 1 121 ? 27.484 -8.408 -5.606 1.00 40.34 121 THR A CA 1
ATOM 947 C C . THR A 1 121 ? 26.646 -7.435 -4.775 1.00 40.34 121 THR A C 1
ATOM 949 O O . THR A 1 121 ? 25.604 -7.818 -4.264 1.00 40.34 121 THR A O 1
ATOM 952 N N . ASN A 1 122 ? 27.056 -6.166 -4.671 1.00 38.28 122 ASN A N 1
ATOM 953 C CA . ASN A 1 122 ? 26.367 -5.125 -3.882 1.00 38.28 122 ASN A CA 1
ATOM 954 C C . ASN A 1 122 ? 25.250 -4.396 -4.666 1.00 38.28 122 ASN A C 1
ATOM 956 O O . ASN A 1 122 ? 25.097 -3.184 -4.539 1.00 38.28 122 ASN A O 1
ATOM 960 N N . CYS A 1 123 ? 24.509 -5.075 -5.542 1.00 37.66 123 CYS A N 1
ATOM 961 C CA . CYS A 1 123 ? 23.512 -4.415 -6.397 1.00 37.66 123 CYS A CA 1
ATOM 962 C C . CYS A 1 123 ? 22.142 -5.050 -6.202 1.00 37.66 123 CYS A C 1
ATOM 964 O O . CYS A 1 123 ? 21.988 -6.186 -6.611 1.00 37.66 123 CYS A O 1
ATOM 966 N N . ASN A 1 124 ? 21.154 -4.337 -5.643 1.00 41.38 124 ASN A N 1
ATOM 967 C CA . ASN A 1 124 ? 19.767 -4.819 -5.523 1.00 41.38 124 ASN A CA 1
ATOM 968 C C . ASN A 1 124 ? 19.286 -5.422 -6.862 1.00 41.38 124 ASN A C 1
ATOM 970 O O . ASN A 1 124 ? 19.015 -4.670 -7.802 1.00 41.38 124 ASN A O 1
ATOM 974 N N . VAL A 1 125 ? 19.194 -6.758 -6.979 1.00 40.38 125 VAL A N 1
ATOM 975 C CA . VAL A 1 125 ? 18.596 -7.390 -8.161 1.00 40.38 125 VAL A CA 1
ATOM 976 C C . VAL A 1 125 ? 17.116 -7.087 -8.089 1.00 40.38 125 VAL A C 1
ATOM 978 O O . VAL A 1 125 ? 16.393 -7.634 -7.266 1.00 40.38 125 VAL A O 1
ATOM 981 N N . ARG A 1 126 ? 16.635 -6.197 -8.945 1.00 50.12 126 ARG A N 1
ATOM 982 C CA . ARG A 1 126 ? 15.196 -6.055 -9.110 1.00 50.12 126 ARG A CA 1
ATOM 983 C C . ARG A 1 126 ? 14.718 -7.277 -9.885 1.00 50.12 126 ARG A C 1
ATOM 985 O O . ARG A 1 126 ? 15.235 -7.554 -10.966 1.00 50.12 126 ARG A O 1
ATOM 992 N N . TYR A 1 127 ? 13.736 -8.014 -9.363 1.00 50.31 127 TYR A N 1
ATOM 993 C CA . TYR A 1 127 ? 13.140 -9.175 -10.044 1.00 50.31 127 TYR A CA 1
ATOM 994 C C . TYR A 1 127 ? 12.212 -8.773 -11.195 1.00 50.31 127 TYR A C 1
ATOM 996 O O . TYR A 1 127 ? 11.203 -9.416 -11.497 1.00 50.31 127 TYR A O 1
ATOM 1004 N N . GLU A 1 128 ? 12.584 -7.709 -11.886 1.00 50.06 128 GLU A N 1
ATOM 1005 C CA . GLU A 1 128 ? 11.956 -7.269 -13.107 1.00 50.06 128 GLU A CA 1
ATOM 1006 C C . GLU A 1 128 ? 12.138 -8.385 -14.125 1.00 50.06 128 GLU A C 1
ATOM 1008 O O . GLU A 1 128 ? 13.248 -8.742 -14.513 1.00 50.06 128 GLU A O 1
ATOM 1013 N N . TYR A 1 129 ? 11.016 -8.983 -14.514 1.00 50.91 129 TYR A N 1
ATOM 1014 C CA . TYR A 1 129 ? 10.965 -10.115 -15.437 1.00 50.91 129 TYR A CA 1
ATOM 1015 C C . TYR A 1 129 ? 11.478 -11.462 -14.906 1.00 50.91 129 TYR A C 1
ATOM 1017 O O . TYR A 1 129 ? 11.619 -12.373 -15.721 1.00 50.91 129 TYR A O 1
ATOM 1025 N N . ASN A 1 130 ? 11.658 -11.672 -13.591 1.00 53.28 130 ASN A N 1
ATOM 1026 C CA . ASN A 1 130 ? 11.915 -13.025 -13.075 1.00 53.28 130 ASN A CA 1
ATOM 1027 C C . ASN A 1 130 ? 10.624 -13.878 -13.139 1.00 53.28 130 ASN A C 1
ATOM 1029 O O . ASN A 1 130 ? 9.658 -13.599 -12.421 1.00 53.28 130 ASN A O 1
ATOM 1033 N N . PRO A 1 131 ? 10.568 -14.946 -13.962 1.00 60.44 131 PRO A N 1
ATOM 1034 C CA . PRO A 1 131 ? 9.360 -15.756 -14.109 1.00 60.44 131 PRO A CA 1
ATOM 1035 C C . PRO A 1 131 ? 8.987 -16.566 -12.861 1.00 60.44 131 PRO A C 1
ATOM 1037 O O . PRO A 1 131 ? 7.839 -16.992 -12.757 1.00 60.44 131 PRO A O 1
ATOM 1040 N N . ALA A 1 132 ? 9.932 -16.841 -11.957 1.00 59.25 132 ALA A N 1
ATOM 1041 C CA . ALA A 1 132 ? 9.663 -17.503 -10.680 1.00 59.25 132 ALA A CA 1
ATOM 1042 C C . ALA A 1 132 ? 9.035 -16.522 -9.680 1.00 59.25 132 ALA A C 1
ATOM 1044 O O . ALA A 1 132 ? 8.024 -16.841 -9.067 1.00 59.25 132 ALA A O 1
ATOM 1045 N N . ALA A 1 133 ? 9.559 -15.296 -9.620 1.00 62.88 133 ALA A N 1
ATOM 1046 C CA . ALA A 1 133 ? 9.023 -14.198 -8.817 1.00 62.88 133 ALA A CA 1
ATOM 1047 C C . ALA A 1 133 ? 7.585 -13.830 -9.239 1.00 62.88 133 ALA A C 1
ATOM 1049 O O . ALA A 1 133 ? 6.678 -13.773 -8.411 1.00 62.88 133 ALA A O 1
ATOM 1050 N N . LYS A 1 134 ? 7.341 -13.690 -10.553 1.00 67.69 134 LYS A N 1
ATOM 1051 C CA . LYS A 1 134 ? 5.988 -13.472 -11.098 1.00 67.69 134 LYS A CA 1
ATOM 1052 C C . LYS A 1 134 ? 5.024 -14.617 -10.773 1.00 67.69 134 LYS A C 1
ATOM 1054 O O . LYS A 1 134 ? 3.846 -14.360 -10.555 1.00 67.69 134 LYS A O 1
ATOM 1059 N N . ARG A 1 135 ? 5.512 -15.863 -10.746 1.00 71.75 135 ARG A N 1
ATOM 1060 C CA . ARG A 1 135 ? 4.713 -17.031 -10.348 1.00 71.75 135 ARG A CA 1
ATOM 1061 C C . ARG A 1 135 ? 4.372 -17.002 -8.859 1.00 71.75 135 ARG A C 1
ATOM 1063 O O . ARG A 1 135 ? 3.200 -17.111 -8.539 1.00 71.75 135 ARG A O 1
ATOM 1070 N N . ALA A 1 136 ? 5.350 -16.755 -7.988 1.00 72.25 136 ALA A N 1
ATOM 1071 C CA . ALA A 1 136 ? 5.126 -16.651 -6.545 1.00 72.25 136 ALA A CA 1
ATOM 1072 C C . ALA A 1 136 ? 4.109 -15.551 -6.195 1.00 72.25 136 ALA A C 1
ATOM 1074 O O . ALA A 1 136 ? 3.200 -15.775 -5.403 1.00 72.25 136 ALA A O 1
ATOM 1075 N N . LEU A 1 137 ? 4.205 -14.384 -6.844 1.00 82.31 137 LEU A N 1
ATOM 1076 C CA . LEU A 1 137 ? 3.228 -13.311 -6.664 1.00 82.31 137 LEU A CA 1
ATOM 1077 C C . LEU A 1 137 ? 1.823 -13.729 -7.122 1.00 82.31 137 LEU A C 1
ATOM 1079 O O . LEU A 1 137 ? 0.848 -13.401 -6.454 1.00 82.31 137 LEU A O 1
ATOM 1083 N N . ALA A 1 138 ? 1.710 -14.465 -8.234 1.00 83.75 138 ALA A N 1
ATOM 1084 C CA . ALA A 1 138 ? 0.426 -14.870 -8.804 1.00 83.75 138 ALA A CA 1
ATOM 1085 C C . ALA A 1 138 ? -0.395 -15.793 -7.891 1.00 83.75 138 ALA A C 1
ATOM 1087 O O . ALA A 1 138 ? -1.620 -15.784 -8.022 1.00 83.75 138 ALA A O 1
ATOM 1088 N N . ASP A 1 139 ? 0.259 -16.528 -6.988 1.00 84.69 139 ASP A N 1
ATOM 1089 C CA . ASP A 1 139 ? -0.382 -17.375 -5.976 1.00 84.69 139 ASP A CA 1
ATOM 1090 C C . ASP A 1 139 ? -0.786 -16.586 -4.718 1.00 84.69 139 ASP A C 1
ATOM 1092 O O . ASP A 1 139 ? -1.564 -17.083 -3.909 1.00 84.69 139 ASP A O 1
ATOM 1096 N N . ILE A 1 140 ? -0.317 -15.338 -4.573 1.00 89.06 140 ILE A N 1
ATOM 1097 C CA . ILE A 1 140 ? -0.644 -14.455 -3.445 1.00 89.06 140 ILE A CA 1
ATOM 1098 C C . ILE A 1 140 ? -1.687 -13.412 -3.840 1.00 89.06 140 ILE A C 1
ATOM 1100 O O . ILE A 1 140 ? -2.775 -13.343 -3.261 1.00 89.06 140 ILE A O 1
ATOM 1104 N N . ILE A 1 141 ? -1.344 -12.575 -4.819 1.00 92.56 141 ILE A N 1
ATOM 1105 C CA . ILE A 1 141 ? -2.153 -11.445 -5.255 1.00 92.56 141 ILE A CA 1
ATOM 1106 C C . ILE A 1 141 ? -1.900 -11.104 -6.724 1.00 92.56 141 ILE A C 1
ATOM 1108 O O . ILE A 1 141 ? -0.773 -11.103 -7.214 1.00 92.56 141 ILE A O 1
ATOM 1112 N N . GLN A 1 142 ? -2.967 -10.765 -7.441 1.00 92.56 142 GLN A N 1
ATOM 1113 C CA . GLN A 1 142 ? -2.889 -10.293 -8.821 1.00 92.56 142 GLN A CA 1
ATOM 1114 C C . GLN A 1 142 ? -3.408 -8.865 -8.925 1.00 92.56 142 GLN A C 1
ATOM 1116 O O . GLN A 1 142 ? -4.467 -8.552 -8.387 1.00 92.56 142 GLN A O 1
ATOM 1121 N N . PHE A 1 143 ? -2.678 -8.025 -9.655 1.00 93.00 143 PHE A N 1
ATOM 1122 C CA . PHE A 1 143 ? -3.072 -6.660 -9.977 1.00 93.00 143 PHE A CA 1
ATOM 1123 C C . PHE A 1 143 ? -3.309 -6.510 -11.474 1.00 93.00 143 PHE A C 1
ATOM 1125 O O . PHE A 1 143 ? -2.572 -7.063 -12.289 1.00 93.00 143 PHE A O 1
ATOM 1132 N N . LYS A 1 144 ? -4.313 -5.715 -11.832 1.00 94.56 144 LYS A N 1
ATOM 1133 C CA . LYS A 1 144 ? -4.505 -5.201 -13.190 1.00 94.56 144 LYS A CA 1
ATOM 1134 C C . LYS A 1 144 ? -4.993 -3.759 -13.117 1.00 94.56 144 LYS A C 1
ATOM 1136 O O . LYS A 1 144 ? -5.743 -3.420 -12.203 1.00 94.56 144 LYS A O 1
ATOM 1141 N N . THR A 1 145 ? -4.604 -2.930 -14.076 1.00 95.00 145 THR A N 1
ATOM 1142 C CA . THR A 1 145 ? -5.198 -1.600 -14.237 1.00 95.00 145 THR A CA 1
ATOM 1143 C C . THR A 1 145 ? -6.643 -1.731 -14.720 1.00 95.00 145 THR A C 1
ATOM 1145 O O . THR A 1 145 ? -6.961 -2.606 -15.533 1.00 95.00 145 THR A O 1
ATOM 1148 N N . VAL A 1 146 ? -7.533 -0.897 -14.187 1.00 96.00 146 VAL A N 1
ATOM 1149 C CA . VAL A 1 146 ? -8.961 -0.871 -14.540 1.00 96.00 146 VAL A CA 1
ATOM 1150 C C . VAL A 1 146 ? -9.471 0.561 -14.641 1.00 96.00 146 VAL A C 1
ATOM 1152 O O . VAL A 1 146 ? -8.921 1.463 -14.012 1.00 96.00 146 VAL A O 1
ATOM 1155 N N . ASP A 1 147 ? -10.550 0.761 -15.395 1.00 95.25 147 ASP A N 1
ATOM 1156 C CA . ASP A 1 147 ? -11.353 1.976 -15.283 1.00 95.25 147 ASP A CA 1
ATOM 1157 C C . ASP A 1 147 ? -12.198 1.888 -14.003 1.00 95.25 147 ASP A C 1
ATOM 1159 O O . ASP A 1 147 ? -12.918 0.911 -13.782 1.00 95.25 147 ASP A O 1
ATOM 1163 N N . TYR A 1 148 ? -12.103 2.896 -13.136 1.00 95.12 148 TYR A N 1
ATOM 1164 C CA . TYR A 1 148 ? -12.871 2.944 -11.892 1.00 95.12 148 TYR A CA 1
ATOM 1165 C C . TYR A 1 148 ? -14.384 2.890 -12.135 1.00 95.12 148 TYR A C 1
ATOM 1167 O O . TYR A 1 148 ? -15.129 2.267 -11.371 1.00 95.12 148 TYR A O 1
ATOM 1175 N N . SER A 1 149 ? -14.850 3.521 -13.216 1.00 95.56 149 SER A N 1
ATOM 1176 C CA . SER A 1 149 ? -16.274 3.624 -13.528 1.00 95.56 149 SER A CA 1
ATOM 1177 C C . SER A 1 149 ? -16.929 2.269 -13.804 1.00 95.56 149 SER A C 1
ATOM 1179 O O . SER A 1 149 ? -18.103 2.107 -13.467 1.00 95.56 149 SER A O 1
ATOM 1181 N N . ASP A 1 150 ? -16.159 1.284 -14.277 1.00 96.69 150 ASP A N 1
ATOM 1182 C CA . ASP A 1 150 ? -16.615 -0.089 -14.526 1.00 96.69 150 ASP A CA 1
ATOM 1183 C C . ASP A 1 150 ? -16.866 -0.889 -13.232 1.00 96.69 150 ASP A C 1
ATOM 1185 O O . ASP A 1 150 ? -17.540 -1.923 -13.257 1.00 96.69 150 ASP A O 1
ATOM 1189 N N . TYR A 1 151 ? -16.319 -0.447 -12.092 1.00 96.19 151 TYR A N 1
ATOM 1190 C CA . TYR A 1 151 ? -16.347 -1.205 -10.833 1.00 96.19 151 TYR A CA 1
ATOM 1191 C C . TYR A 1 151 ? -16.991 -0.462 -9.660 1.00 96.19 151 TYR A C 1
ATOM 1193 O O . TYR A 1 151 ? -17.390 -1.120 -8.700 1.00 96.19 151 TYR A O 1
ATOM 1201 N N . LYS A 1 152 ? -17.146 0.867 -9.718 1.00 93.19 152 LYS A N 1
ATOM 1202 C CA . LYS A 1 152 ? -17.669 1.681 -8.601 1.00 93.19 152 LYS A CA 1
ATOM 1203 C C . LYS A 1 152 ? -19.018 1.199 -8.046 1.00 93.19 152 LYS A C 1
ATOM 1205 O O . LYS A 1 152 ? -19.263 1.284 -6.851 1.00 93.19 152 LYS A O 1
ATOM 1210 N N . GLU A 1 153 ? -19.889 0.653 -8.897 1.00 95.19 153 GLU A N 1
ATOM 1211 C CA . GLU A 1 153 ? -21.214 0.156 -8.489 1.00 95.19 153 GLU A CA 1
ATOM 1212 C C . GLU A 1 153 ? -21.148 -1.190 -7.749 1.00 95.19 153 GLU A C 1
ATOM 1214 O O . GLU A 1 153 ? -22.123 -1.608 -7.130 1.00 95.19 153 GLU A O 1
ATOM 1219 N N . ARG A 1 154 ? -19.993 -1.864 -7.793 1.00 95.94 154 ARG A N 1
ATOM 1220 C CA . ARG A 1 154 ? -19.714 -3.112 -7.071 1.00 95.94 154 ARG A CA 1
ATOM 1221 C C . ARG A 1 154 ? -19.073 -2.872 -5.704 1.00 95.94 154 ARG A C 1
ATOM 1223 O O . ARG A 1 154 ? -18.868 -3.839 -4.976 1.00 95.94 154 ARG A O 1
ATOM 1230 N N . VAL A 1 155 ? -18.722 -1.627 -5.367 1.00 95.50 155 VAL A N 1
ATOM 1231 C CA . VAL A 1 155 ? -18.094 -1.293 -4.082 1.00 95.50 155 VAL A CA 1
ATOM 1232 C C . VAL A 1 155 ? -19.043 -1.643 -2.943 1.00 95.50 155 VAL A C 1
ATOM 1234 O O . VAL A 1 155 ? -20.197 -1.216 -2.901 1.00 95.50 155 VAL A O 1
ATOM 1237 N N . LEU A 1 156 ? -18.540 -2.446 -2.012 1.00 94.69 156 LEU A N 1
ATOM 1238 C CA . LEU A 1 156 ? -19.309 -2.966 -0.899 1.00 94.69 156 LEU A CA 1
ATOM 1239 C C . LEU A 1 156 ? -19.321 -1.983 0.269 1.00 94.69 156 LEU A C 1
ATOM 1241 O O . LEU A 1 156 ? -18.341 -1.294 0.575 1.00 94.69 156 LEU A O 1
ATOM 1245 N N . LEU A 1 157 ? -20.444 -1.974 0.985 1.00 91.06 157 LEU A N 1
ATOM 1246 C CA . LEU A 1 157 ? -20.476 -1.430 2.333 1.00 91.06 157 LEU A CA 1
ATOM 1247 C C . LEU A 1 157 ? -19.618 -2.328 3.217 1.00 91.06 157 LEU A C 1
ATOM 1249 O O . LEU A 1 157 ? -19.898 -3.512 3.374 1.00 91.06 157 LEU A O 1
ATOM 1253 N N . ASN A 1 158 ? -18.563 -1.747 3.771 1.00 90.38 158 ASN A N 1
ATOM 1254 C CA . ASN A 1 158 ? -17.614 -2.461 4.600 1.00 90.38 158 ASN A CA 1
ATOM 1255 C C . ASN A 1 158 ? -17.871 -2.112 6.074 1.00 90.38 158 ASN A C 1
ATOM 1257 O O . ASN A 1 158 ? -17.786 -0.927 6.421 1.00 90.38 158 ASN A O 1
ATOM 1261 N N . PRO A 1 159 ? -18.206 -3.098 6.926 1.00 93.25 159 PRO A N 1
ATOM 1262 C CA . PRO A 1 159 ? -18.491 -2.844 8.333 1.00 93.25 159 PRO A CA 1
ATOM 1263 C C . PRO A 1 159 ? -17.233 -2.428 9.111 1.00 93.25 159 PRO A C 1
ATOM 1265 O O . PRO A 1 159 ? -17.326 -1.732 10.111 1.00 93.25 159 PRO A O 1
ATOM 1268 N N . TYR A 1 160 ? -16.040 -2.732 8.601 1.00 95.12 160 TYR A N 1
ATOM 1269 C CA . TYR A 1 160 ? -14.766 -2.370 9.217 1.00 95.12 160 TYR A CA 1
ATOM 1270 C C . TYR A 1 160 ? -14.260 -0.965 8.848 1.00 95.12 160 TYR A C 1
ATOM 1272 O O . TYR A 1 160 ? -13.068 -0.677 8.972 1.00 95.12 160 TYR A O 1
ATOM 1280 N N . LYS A 1 161 ? -15.130 -0.068 8.369 1.00 92.50 161 LYS A N 1
ATOM 1281 C CA . LYS A 1 161 ? -14.737 1.324 8.108 1.00 92.50 161 LYS A CA 1
ATOM 1282 C C . LYS A 1 161 ? -14.440 2.057 9.416 1.00 92.50 161 LYS A C 1
ATOM 1284 O O . LYS A 1 161 ? -15.158 1.907 10.401 1.00 92.50 161 LYS A O 1
ATOM 1289 N N . LEU A 1 162 ? -13.401 2.892 9.395 1.00 93.31 162 LEU A N 1
ATOM 1290 C CA . LEU A 1 162 ? -13.103 3.796 10.502 1.00 93.31 162 LEU A CA 1
ATOM 1291 C C . LEU A 1 162 ? -14.240 4.803 10.673 1.00 93.31 162 LEU A C 1
ATOM 1293 O O . LEU A 1 162 ? -14.542 5.582 9.770 1.00 93.31 162 LEU A O 1
ATOM 1297 N N . ASP A 1 163 ? -14.834 4.810 11.858 1.00 94.31 163 ASP A N 1
ATOM 1298 C CA . ASP A 1 163 ? -15.737 5.858 12.295 1.00 94.31 163 ASP A CA 1
ATOM 1299 C C . ASP A 1 163 ? -14.925 6.974 12.968 1.00 94.31 163 ASP A C 1
ATOM 1301 O O . ASP A 1 163 ? -14.257 6.780 13.988 1.00 94.31 163 ASP A O 1
ATOM 1305 N N . GLN A 1 164 ? -14.983 8.152 12.350 1.00 93.94 164 GLN A N 1
ATOM 1306 C CA . GLN A 1 164 ? -14.294 9.374 12.765 1.00 93.94 164 GLN A CA 1
ATOM 1307 C C . GLN A 1 164 ? -15.242 10.396 13.415 1.00 93.94 164 GLN A C 1
ATOM 1309 O O . GLN A 1 164 ? -14.852 11.536 13.660 1.00 93.94 164 GLN A O 1
ATOM 1314 N N . SER A 1 165 ? -16.495 10.021 13.698 1.00 94.12 165 SER A N 1
ATOM 1315 C CA . SER A 1 165 ? -17.489 10.907 14.328 1.00 94.12 165 SER A CA 1
ATOM 1316 C C . SER A 1 165 ? -17.072 11.389 15.717 1.00 94.12 165 SER A C 1
ATOM 1318 O O . SER A 1 165 ? -17.468 12.474 16.147 1.00 94.12 165 SER A O 1
ATOM 1320 N N . PHE A 1 166 ? -16.262 10.600 16.422 1.00 92.94 166 PHE A N 1
ATOM 1321 C CA . PHE A 1 166 ? -15.667 11.000 17.683 1.00 92.94 166 PHE A CA 1
ATOM 1322 C C . PHE A 1 166 ? -14.307 11.645 17.433 1.00 92.94 166 PHE A C 1
ATOM 1324 O O . PHE A 1 166 ? -13.437 11.043 16.820 1.00 92.94 166 PHE A O 1
ATOM 1331 N N . VAL A 1 167 ? -14.094 12.845 17.971 1.00 92.81 167 VAL A N 1
ATOM 1332 C CA . VAL A 1 167 ? -12.792 13.520 17.932 1.00 92.81 167 VAL A CA 1
ATOM 1333 C C . VAL A 1 167 ? -12.338 13.774 19.368 1.00 92.81 167 VAL A C 1
ATOM 13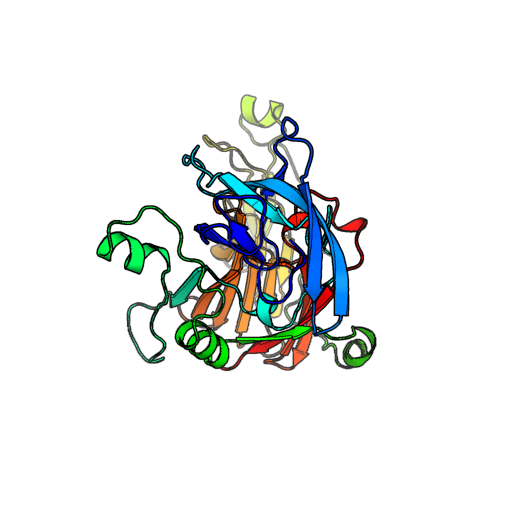35 O O . VAL A 1 167 ? -12.999 14.532 20.089 1.00 92.81 167 VAL A O 1
ATOM 1338 N N . PRO A 1 168 ? -11.232 13.161 19.828 1.00 95.19 168 PRO A N 1
ATOM 1339 C CA . PRO A 1 168 ? -10.776 13.339 21.195 1.00 95.19 168 PRO A CA 1
ATOM 1340 C C . PRO A 1 168 ? -10.234 14.754 21.420 1.00 95.19 168 PRO A C 1
ATOM 1342 O O . PRO A 1 168 ? -9.503 15.319 20.605 1.00 95.19 168 PRO A O 1
ATOM 1345 N N . LYS A 1 169 ? -10.559 15.330 22.581 1.00 96.12 169 LYS A N 1
ATOM 1346 C CA . LYS A 1 169 ? -10.035 16.639 22.975 1.00 96.12 169 LYS A CA 1
ATOM 1347 C C . LYS A 1 169 ? -8.574 16.511 23.407 1.00 96.12 169 LYS A C 1
ATOM 1349 O O . LYS A 1 169 ? -8.281 15.922 24.448 1.00 96.12 169 LYS A O 1
ATOM 1354 N N . ARG A 1 170 ? -7.679 17.121 22.632 1.00 94.94 170 ARG A N 1
ATOM 1355 C CA . ARG A 1 170 ? -6.245 17.199 22.930 1.00 94.94 170 ARG A CA 1
ATOM 1356 C C . ARG A 1 170 ? -5.924 18.250 23.992 1.00 94.94 170 ARG A C 1
ATOM 1358 O O . ARG A 1 170 ? -6.586 19.286 24.086 1.00 94.94 170 ARG A O 1
ATOM 1365 N N . PHE A 1 171 ? -4.893 17.980 24.782 1.00 94.25 171 PHE A N 1
ATOM 1366 C CA . PHE A 1 171 ? -4.314 18.902 25.757 1.00 94.25 171 PHE A CA 1
ATOM 1367 C C . PHE A 1 171 ? -2.798 18.676 25.873 1.00 94.25 171 PHE A C 1
ATOM 1369 O O . PHE A 1 171 ? -2.331 17.591 25.532 1.00 94.25 171 PHE A O 1
ATOM 1376 N N . PRO A 1 172 ? -2.014 19.668 26.334 1.00 93.12 172 PRO A N 1
ATOM 1377 C CA . PRO A 1 172 ? -0.558 19.547 26.380 1.00 93.12 172 PRO A CA 1
ATOM 1378 C C . PRO A 1 172 ? -0.077 18.387 27.258 1.00 93.12 172 PRO A C 1
ATOM 1380 O O . PRO A 1 172 ? -0.702 18.047 28.276 1.00 93.12 172 PRO A O 1
ATOM 1383 N N . VAL A 1 173 ? 1.064 17.799 26.897 1.00 89.12 173 VAL A N 1
ATOM 1384 C CA . VAL A 1 173 ? 1.798 16.891 27.791 1.00 89.12 173 VAL A CA 1
ATOM 1385 C C . VAL A 1 173 ? 2.272 17.630 29.052 1.00 89.12 173 VAL A C 1
ATOM 1387 O O . VAL A 1 173 ? 2.374 18.853 29.076 1.00 89.12 173 VAL A O 1
ATOM 1390 N N . LYS A 1 174 ? 2.510 16.903 30.154 1.00 81.44 174 LYS A N 1
ATOM 1391 C CA . LYS A 1 174 ? 2.869 17.526 31.447 1.00 81.44 174 LYS A CA 1
ATOM 1392 C C . LYS A 1 174 ? 4.306 18.063 31.503 1.00 81.44 174 LYS A C 1
ATOM 1394 O O . LYS A 1 174 ? 4.595 18.877 32.375 1.00 81.44 174 LYS A O 1
ATOM 1399 N N . ASP A 1 175 ? 5.193 17.599 30.627 1.00 76.25 175 ASP A N 1
ATOM 1400 C 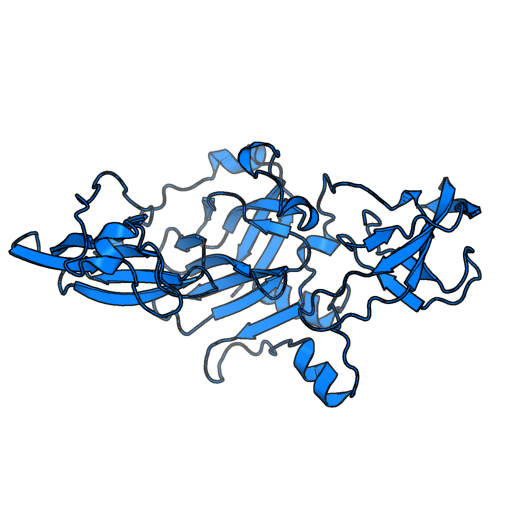CA . ASP A 1 175 ? 6.574 18.080 30.562 1.00 76.25 175 ASP A CA 1
ATOM 1401 C C . ASP A 1 175 ? 6.616 19.481 29.938 1.00 76.25 175 ASP A C 1
ATOM 1403 O O . ASP A 1 175 ? 6.103 19.697 28.844 1.00 76.25 175 ASP A O 1
ATOM 1407 N N . SER A 1 176 ? 7.232 20.436 30.638 1.00 67.62 176 SER A N 1
ATOM 1408 C CA . SER A 1 176 ? 7.323 21.832 30.204 1.00 67.62 176 SER A CA 1
ATOM 1409 C C . SER A 1 176 ? 8.094 22.035 28.898 1.00 67.62 176 SER A C 1
ATOM 1411 O O . SER A 1 176 ? 7.836 23.025 28.215 1.00 67.62 176 SER A O 1
ATOM 1413 N N . MET A 1 177 ? 9.027 21.142 28.552 1.00 79.44 177 MET A N 1
ATOM 1414 C CA . MET A 1 177 ? 9.779 21.231 27.300 1.00 79.44 177 MET A CA 1
ATOM 1415 C C . MET A 1 177 ? 8.946 20.680 26.143 1.00 79.44 177 MET A C 1
ATOM 1417 O O . MET A 1 177 ? 8.646 21.420 25.211 1.00 79.44 177 MET A O 1
ATOM 1421 N N . ALA A 1 178 ? 8.443 19.451 26.269 1.00 77.56 178 ALA A N 1
ATOM 1422 C CA . ALA A 1 178 ? 7.595 18.847 25.243 1.00 77.56 178 ALA A CA 1
ATOM 1423 C C . ALA A 1 178 ? 6.281 19.631 25.028 1.00 77.56 178 ALA A C 1
ATOM 1425 O O . ALA A 1 178 ? 5.812 19.787 23.904 1.00 77.56 178 ALA A O 1
ATOM 1426 N N . ALA A 1 179 ? 5.715 20.232 26.082 1.00 75.31 179 ALA A N 1
ATOM 1427 C CA . ALA A 1 179 ? 4.561 21.122 25.952 1.00 75.31 179 ALA A CA 1
ATOM 1428 C C . ALA A 1 179 ? 4.874 22.403 25.158 1.00 75.31 179 ALA A C 1
ATOM 1430 O O . ALA A 1 179 ? 3.996 22.915 24.465 1.00 75.31 179 ALA A O 1
ATOM 1431 N N . ARG A 1 180 ? 6.104 22.936 25.245 1.00 79.31 180 ARG A N 1
ATOM 1432 C CA . ARG A 1 180 ? 6.544 24.087 24.431 1.00 79.31 180 ARG A CA 1
ATOM 1433 C C . ARG A 1 180 ? 6.754 23.708 22.970 1.00 79.31 180 ARG A C 1
ATOM 1435 O O . ARG A 1 180 ? 6.531 24.547 22.106 1.00 79.31 180 ARG A O 1
ATOM 1442 N N . GLU A 1 181 ? 7.142 22.465 22.714 1.00 84.31 181 GLU A N 1
ATOM 1443 C CA . GLU A 1 181 ? 7.287 21.891 21.371 1.00 84.31 181 GLU A CA 1
ATOM 1444 C C . GLU A 1 181 ? 5.939 21.490 20.747 1.00 84.31 181 GLU A C 1
ATOM 1446 O O . GLU A 1 181 ? 5.884 21.082 19.593 1.00 84.31 181 GLU A O 1
ATOM 1451 N N . GLY A 1 182 ? 4.834 21.677 21.478 1.00 86.69 182 GLY A N 1
ATOM 1452 C CA . GLY A 1 182 ? 3.482 21.460 20.970 1.00 86.69 182 GLY A CA 1
ATOM 1453 C C . GLY A 1 182 ? 2.977 20.029 21.120 1.00 86.69 182 GLY A C 1
ATOM 1454 O O . GLY A 1 182 ? 1.883 19.742 20.640 1.00 86.69 182 GLY A O 1
ATOM 1455 N N . PHE A 1 183 ? 3.709 19.155 21.818 1.00 90.25 183 PHE A N 1
ATOM 1456 C CA . PHE A 1 183 ? 3.264 17.791 22.075 1.00 90.25 183 PHE A CA 1
ATOM 1457 C C . PHE A 1 183 ? 2.015 17.758 22.958 1.00 90.25 183 PHE A C 1
ATOM 1459 O O . PHE A 1 183 ? 1.873 18.461 23.972 1.00 90.25 183 PHE A O 1
ATOM 1466 N N . THR A 1 184 ? 1.093 16.892 22.571 1.00 93.75 184 THR A N 1
ATOM 1467 C CA . THR A 1 184 ? -0.225 16.738 23.163 1.00 93.75 184 THR A CA 1
ATOM 1468 C C . THR A 1 184 ? -0.485 15.311 23.625 1.00 93.75 184 THR A C 1
ATOM 1470 O O . THR A 1 184 ? 0.285 14.371 23.450 1.00 93.75 184 THR A O 1
ATOM 1473 N N . GLN A 1 185 ? -1.602 15.170 24.315 1.00 94.81 185 GLN A N 1
ATOM 1474 C CA . GLN A 1 185 ? -2.149 13.917 24.784 1.00 94.81 185 GLN A CA 1
ATOM 1475 C C . GLN A 1 185 ? -3.671 14.043 24.827 1.00 94.81 185 GLN A C 1
ATOM 1477 O O . GLN A 1 185 ? -4.229 15.147 24.815 1.00 94.81 185 GLN A O 1
ATOM 1482 N N . TYR A 1 186 ? -4.354 12.910 24.861 1.00 96.25 186 TYR A N 1
ATOM 1483 C CA . TYR A 1 186 ? -5.805 12.841 24.905 1.00 96.25 186 TYR A CA 1
ATOM 1484 C C . TYR A 1 186 ? -6.278 11.574 25.617 1.00 96.25 186 TYR A C 1
ATOM 1486 O O . TYR A 1 186 ? -5.550 10.592 25.738 1.00 96.25 186 TYR A O 1
ATOM 1494 N N . TYR A 1 187 ? -7.518 11.602 26.101 1.00 97.38 187 TYR A N 1
ATOM 1495 C CA . TYR A 1 187 ? -8.160 10.436 26.699 1.00 97.38 187 TYR A CA 1
ATOM 1496 C C . TYR A 1 187 ? -9.129 9.797 25.713 1.00 97.38 187 TYR A C 1
ATOM 1498 O O . TYR A 1 187 ? -9.906 10.496 25.059 1.00 97.38 187 TYR A O 1
ATOM 1506 N N . LEU A 1 188 ? -9.112 8.468 25.661 1.00 97.69 188 LEU A N 1
ATOM 1507 C CA . LEU A 1 188 ? -10.124 7.668 24.982 1.00 97.69 188 LEU A CA 1
ATOM 1508 C C . LEU A 1 188 ? -10.988 6.963 26.033 1.00 97.69 188 LEU A C 1
ATOM 1510 O O . LEU A 1 188 ? -10.425 6.343 26.940 1.00 97.69 188 LEU A O 1
ATOM 1514 N N . PRO A 1 189 ? -12.326 7.062 25.961 1.00 97.12 189 PRO A N 1
ATOM 1515 C CA . PRO A 1 189 ? -13.203 6.382 26.906 1.00 97.12 189 PRO A CA 1
ATOM 1516 C C . PRO A 1 189 ? -13.160 4.869 26.674 1.00 97.12 189 PRO A C 1
ATOM 1518 O O . PRO A 1 189 ? -13.303 4.409 25.552 1.00 97.12 189 PRO A O 1
ATOM 1521 N N . ILE A 1 190 ? -13.011 4.083 27.734 1.00 97.25 190 ILE A N 1
ATOM 1522 C CA . ILE A 1 190 ? -13.010 2.616 27.673 1.00 97.25 190 ILE A CA 1
ATOM 1523 C C . ILE A 1 190 ? -14.056 2.045 28.631 1.00 97.25 190 ILE A C 1
ATOM 1525 O O . ILE A 1 190 ? -14.682 2.769 29.413 1.00 97.25 190 ILE A O 1
ATOM 1529 N N . ASN A 1 191 ? -14.288 0.735 28.551 1.00 95.81 191 ASN A N 1
ATOM 1530 C CA . ASN A 1 191 ? -15.236 0.012 29.393 1.00 95.81 191 ASN A CA 1
ATOM 1531 C C . ASN A 1 191 ? -16.627 0.679 29.392 1.00 95.81 191 ASN A C 1
ATOM 1533 O O . ASN A 1 191 ? -17.217 0.958 30.440 1.00 95.81 191 ASN A O 1
ATOM 1537 N N . LYS A 1 192 ? -17.131 0.994 28.188 1.00 92.19 192 LYS A N 1
ATOM 1538 C CA . LYS A 1 192 ? -18.405 1.707 27.966 1.00 92.19 192 LYS A CA 1
ATOM 1539 C C . LYS A 1 192 ? -18.455 3.089 28.639 1.00 92.19 192 LYS A C 1
ATOM 1541 O O . LYS A 1 192 ? -19.492 3.488 29.166 1.00 92.19 192 LYS A O 1
ATOM 1546 N N . GLY A 1 193 ? -17.324 3.795 28.653 1.00 92.75 193 GLY A N 1
ATOM 1547 C CA . GLY A 1 193 ? -17.189 5.139 29.224 1.00 92.75 193 GLY A CA 1
ATOM 1548 C C . GLY A 1 193 ? -17.065 5.179 30.748 1.00 92.75 193 GLY A C 1
ATOM 1549 O O . GLY A 1 193 ? -17.179 6.251 31.334 1.00 92.75 193 GLY A O 1
ATOM 1550 N N . ARG A 1 194 ? -16.853 4.030 31.402 1.00 94.62 194 ARG A N 1
ATOM 1551 C CA . ARG A 1 194 ? -16.628 3.962 32.856 1.00 94.62 194 ARG A CA 1
ATOM 1552 C C . ARG A 1 194 ? -15.191 4.272 33.254 1.00 94.62 194 ARG A C 1
ATOM 1554 O O . ARG A 1 194 ? -14.943 4.535 34.425 1.00 94.62 194 ARG A O 1
ATOM 1561 N N . ASP A 1 195 ? -14.272 4.206 32.300 1.00 97.00 195 ASP A N 1
ATOM 1562 C CA . ASP A 1 195 ? -12.856 4.485 32.496 1.00 97.00 195 ASP A CA 1
ATOM 1563 C C . ASP A 1 195 ? -12.283 5.153 31.233 1.00 97.00 195 ASP A C 1
ATOM 1565 O O . ASP A 1 195 ? -13.003 5.373 30.252 1.00 97.00 195 ASP A O 1
ATOM 1569 N N . SER A 1 196 ? -11.003 5.509 31.247 1.00 96.56 196 SER A N 1
ATOM 1570 C CA . SER A 1 196 ? -10.316 6.094 30.103 1.00 96.56 196 SER A CA 1
ATOM 1571 C C . SER A 1 196 ? -8.860 5.659 30.024 1.00 96.56 196 SER A C 1
ATOM 1573 O O . SER A 1 196 ? -8.193 5.492 31.042 1.00 96.56 196 SER A O 1
ATOM 1575 N N . VAL A 1 197 ? -8.340 5.565 28.804 1.00 97.44 197 VAL A N 1
ATOM 1576 C CA . VAL A 1 197 ? -6.912 5.368 28.554 1.00 97.44 197 VAL A CA 1
ATOM 1577 C C . VAL A 1 197 ? -6.288 6.662 28.036 1.00 97.44 197 VAL A C 1
ATOM 1579 O O . VAL A 1 197 ? -6.855 7.344 27.184 1.00 97.44 197 VAL A O 1
ATOM 1582 N N . LEU A 1 198 ? -5.116 7.012 28.571 1.00 96.31 198 LEU A N 1
ATOM 1583 C CA . LEU A 1 198 ? -4.358 8.199 28.178 1.00 96.31 198 LEU A CA 1
ATOM 1584 C C . LEU A 1 198 ? -3.431 7.882 27.008 1.00 96.31 198 LEU A C 1
ATOM 1586 O O . LEU A 1 198 ? -2.439 7.176 27.191 1.00 96.31 198 LEU A O 1
ATOM 1590 N N . VAL A 1 199 ? -3.706 8.439 25.837 1.00 94.62 199 VAL A N 1
ATOM 1591 C CA . VAL A 1 199 ? -2.827 8.384 24.665 1.00 94.62 199 VAL A CA 1
ATOM 1592 C C . VAL A 1 199 ? -1.990 9.657 24.616 1.00 94.62 199 VAL A C 1
ATOM 1594 O O . VAL A 1 199 ? -2.499 10.744 24.882 1.00 94.62 199 VAL A O 1
ATOM 1597 N N . LYS A 1 200 ? -0.695 9.521 24.339 1.00 91.75 200 LYS A N 1
ATOM 1598 C CA . LYS A 1 200 ? 0.265 10.626 24.333 1.00 91.75 200 LYS A CA 1
ATOM 1599 C C . LYS A 1 200 ? 1.054 10.590 23.039 1.00 91.75 200 LYS A C 1
ATOM 1601 O O . LYS A 1 200 ? 1.285 9.502 22.508 1.00 91.75 200 LYS A O 1
ATOM 1606 N N . ASP A 1 201 ? 1.466 11.761 22.594 1.00 90.81 201 ASP A N 1
ATOM 1607 C CA . ASP A 1 201 ? 2.519 11.878 21.598 1.00 90.81 201 ASP A CA 1
ATOM 1608 C C . ASP A 1 201 ? 3.833 11.303 22.157 1.00 90.81 201 ASP A C 1
ATOM 1610 O O . ASP A 1 201 ? 4.041 11.290 23.381 1.00 90.81 201 ASP A O 1
ATOM 1614 N N . ASP A 1 202 ? 4.691 10.798 21.273 1.00 86.19 202 ASP A N 1
ATOM 1615 C CA . ASP A 1 202 ? 6.012 10.317 21.665 1.00 86.19 202 ASP A CA 1
ATOM 1616 C C . ASP A 1 202 ? 6.953 11.509 21.852 1.00 86.19 202 ASP A C 1
ATOM 1618 O O . ASP A 1 202 ? 7.044 12.386 20.995 1.00 86.19 202 ASP A O 1
ATOM 1622 N N . THR A 1 203 ? 7.652 11.539 22.982 1.00 83.81 203 THR A N 1
ATOM 1623 C CA . THR A 1 203 ? 8.618 12.584 23.346 1.00 83.81 203 THR A CA 1
ATOM 1624 C C . THR A 1 203 ? 10.043 12.033 23.462 1.00 83.81 203 THR A C 1
ATOM 1626 O O . THR A 1 203 ? 10.877 12.634 24.141 1.00 83.81 203 THR A O 1
ATOM 1629 N N . GLY A 1 204 ? 10.303 10.844 22.912 1.00 79.38 204 GLY A N 1
ATOM 1630 C CA . GLY A 1 204 ? 11.618 10.215 22.848 1.00 79.38 204 GLY A CA 1
ATOM 1631 C C . GLY A 1 204 ? 12.560 10.886 21.844 1.00 79.38 204 GLY A C 1
ATOM 1632 O O . GLY A 1 204 ? 12.309 11.986 21.361 1.00 79.38 204 GLY A O 1
ATOM 1633 N N . GLU A 1 205 ? 13.661 10.201 21.519 1.00 74.19 205 GLU A N 1
ATOM 1634 C CA . GLU A 1 205 ? 14.694 10.689 20.586 1.00 74.19 205 GLU A CA 1
ATOM 1635 C C . GLU A 1 205 ? 14.124 11.099 19.216 1.00 74.19 205 GLU A C 1
ATOM 1637 O O . GLU A 1 205 ? 14.589 12.065 18.616 1.00 74.19 205 GLU A O 1
ATOM 1642 N N . TRP A 1 206 ? 13.058 10.424 18.778 1.00 74.25 206 TRP A N 1
ATOM 1643 C CA . TRP A 1 206 ? 12.337 10.692 17.534 1.00 74.25 206 TRP A CA 1
ATOM 1644 C C . TRP A 1 206 ? 10.897 11.125 17.820 1.00 74.25 206 TRP A C 1
ATOM 1646 O O . TRP A 1 206 ? 9.943 10.481 17.384 1.00 74.25 206 TRP A O 1
ATOM 1656 N N . GLY A 1 207 ? 10.735 12.182 18.622 1.00 79.31 207 GLY A N 1
ATOM 1657 C CA . GLY A 1 207 ? 9.419 12.657 19.046 1.00 79.31 207 GLY A CA 1
ATOM 1658 C C . GLY A 1 207 ? 8.435 12.810 17.877 1.00 79.31 207 GLY A C 1
ATOM 1659 O O . GLY A 1 207 ? 8.769 13.377 16.836 1.00 79.31 207 GLY A O 1
ATOM 1660 N N . SER A 1 208 ? 7.223 12.277 18.037 1.00 85.00 208 SER A N 1
ATOM 1661 C CA . SER A 1 208 ? 6.227 12.167 16.965 1.00 85.00 208 SER A CA 1
ATOM 1662 C C . SER A 1 208 ? 4.806 12.371 17.482 1.00 85.00 208 SER A C 1
ATOM 1664 O O . SER A 1 208 ? 4.489 12.079 18.636 1.00 85.00 208 SER A O 1
ATOM 1666 N N . VAL A 1 209 ? 3.941 12.912 16.622 1.00 87.69 209 VAL A N 1
ATOM 1667 C CA . VAL A 1 209 ? 2.531 13.147 16.951 1.00 87.69 209 VAL A CA 1
ATOM 1668 C C . VAL A 1 209 ? 1.748 11.847 16.809 1.00 87.69 209 VAL A C 1
ATOM 1670 O O . VAL A 1 209 ? 1.747 11.218 15.752 1.00 87.69 209 VAL A O 1
ATOM 1673 N N . THR A 1 210 ? 1.014 11.493 17.860 1.00 90.56 210 THR A N 1
ATOM 1674 C CA . THR A 1 210 ? 0.101 10.354 17.864 1.00 90.56 210 THR A CA 1
ATOM 1675 C C . THR A 1 210 ? -1.276 10.825 17.398 1.00 90.56 210 THR A C 1
ATOM 1677 O O . THR A 1 210 ? -2.022 11.506 18.118 1.00 90.56 210 THR A O 1
ATOM 1680 N N . GLU A 1 211 ? -1.648 10.472 16.175 1.00 92.25 211 GLU A N 1
ATOM 1681 C CA . GLU A 1 211 ? -2.912 10.835 15.548 1.00 92.25 211 GLU A CA 1
ATOM 1682 C C . GLU A 1 211 ? -4.008 9.828 15.852 1.00 92.25 211 GLU A C 1
ATOM 1684 O O . GLU A 1 211 ? -3.826 8.632 15.691 1.00 92.25 211 GLU A O 1
ATOM 1689 N N . TYR A 1 212 ? -5.169 10.311 16.294 1.00 95.19 212 TYR A N 1
ATOM 1690 C CA . TYR A 1 212 ? -6.362 9.480 16.397 1.00 95.19 212 TYR A CA 1
ATOM 1691 C C . TYR A 1 212 ? -6.971 9.291 15.005 1.00 95.19 212 TYR A C 1
ATOM 1693 O O . TYR A 1 212 ? -7.317 10.275 14.354 1.00 95.19 212 TYR A O 1
ATOM 1701 N N . LEU A 1 213 ? -7.126 8.038 14.578 1.00 95.19 213 LEU A N 1
ATOM 1702 C CA . LEU A 1 213 ? -7.602 7.691 13.236 1.00 95.19 213 LEU A CA 1
ATOM 1703 C C . LEU A 1 213 ? -9.100 7.385 13.192 1.00 95.19 213 LEU A C 1
ATOM 1705 O O . LEU A 1 213 ? -9.714 7.506 12.133 1.00 95.19 213 LEU A O 1
ATOM 1709 N N . GLY A 1 214 ? -9.683 6.978 14.321 1.00 96.56 214 GLY A N 1
ATOM 1710 C CA . GLY A 1 214 ? -11.085 6.578 14.420 1.00 96.56 214 GLY A CA 1
ATOM 1711 C C . GLY A 1 214 ? -11.285 5.348 15.299 1.00 96.56 214 GLY A C 1
ATOM 1712 O O . GLY A 1 214 ? -10.399 4.931 16.053 1.00 96.56 214 GLY A O 1
ATOM 1713 N N . TYR A 1 215 ? -12.469 4.753 15.207 1.00 96.06 215 TYR A N 1
ATOM 1714 C CA . TYR A 1 215 ? -12.766 3.455 15.805 1.00 96.06 215 TYR A CA 1
ATOM 1715 C C . TYR A 1 215 ? -13.434 2.525 14.800 1.00 96.06 215 TYR A C 1
ATOM 1717 O O . TYR A 1 215 ? -14.124 2.977 13.892 1.00 96.06 215 TYR A O 1
ATOM 1725 N N . ILE A 1 216 ? -13.229 1.222 14.972 1.00 97.00 216 ILE A N 1
ATOM 1726 C CA . ILE A 1 216 ? -13.952 0.194 14.222 1.00 97.00 216 ILE A CA 1
ATOM 1727 C C . ILE A 1 216 ? -14.813 -0.556 15.225 1.00 97.00 216 ILE A C 1
ATOM 1729 O O . ILE A 1 216 ? -14.296 -1.205 16.139 1.00 97.00 216 ILE A O 1
ATOM 1733 N N . LYS A 1 217 ? -16.130 -0.428 15.071 1.00 94.62 217 LYS A N 1
ATOM 1734 C CA . LYS A 1 217 ? -17.117 -0.969 16.009 1.00 94.62 217 LYS A CA 1
ATOM 1735 C C . LYS A 1 217 ? -17.057 -2.496 16.071 1.00 94.62 217 LYS A C 1
ATOM 1737 O O . LYS A 1 217 ? -17.113 -3.070 17.146 1.00 94.62 217 LYS A O 1
ATOM 1742 N N . GLU A 1 218 ? -16.856 -3.142 14.937 1.00 95.62 218 GLU A N 1
ATOM 1743 C CA . GLU A 1 218 ? -16.816 -4.592 14.764 1.00 95.62 218 GLU A CA 1
ATOM 1744 C C . GLU A 1 218 ? -15.593 -5.220 15.437 1.00 95.62 218 GLU A C 1
ATOM 1746 O O . GLU A 1 218 ? -15.580 -6.416 15.715 1.00 95.62 218 GLU A O 1
ATOM 1751 N N . LEU A 1 219 ? -14.574 -4.409 15.733 1.00 95.56 219 LEU A N 1
ATOM 1752 C CA . LEU A 1 219 ? -13.384 -4.817 16.471 1.00 95.56 219 LEU A CA 1
ATOM 1753 C C . LEU A 1 219 ? -13.385 -4.346 17.927 1.00 95.56 219 LEU A C 1
ATOM 1755 O O . LEU A 1 219 ? -12.395 -4.609 18.616 1.00 95.56 219 LEU A O 1
ATOM 1759 N N . ASP A 1 220 ? -14.428 -3.623 18.359 1.00 96.00 220 ASP A N 1
ATOM 1760 C CA . ASP A 1 220 ? -14.505 -2.923 19.645 1.00 96.00 220 ASP A CA 1
ATOM 1761 C C . ASP A 1 220 ? -13.180 -2.200 19.968 1.00 96.00 220 ASP A C 1
ATOM 1763 O O . ASP A 1 220 ? -12.596 -2.363 21.043 1.00 96.00 220 ASP A O 1
ATOM 1767 N N . ALA A 1 221 ? -12.647 -1.435 19.005 1.00 97.25 221 ALA A N 1
ATOM 1768 C CA . ALA A 1 221 ? -11.303 -0.866 19.115 1.00 97.25 221 ALA A CA 1
ATOM 1769 C C . ALA A 1 221 ? -11.154 0.534 18.512 1.00 97.25 221 ALA A C 1
ATOM 1771 O O . ALA A 1 221 ? -11.729 0.852 17.470 1.00 97.25 221 ALA A O 1
ATOM 1772 N N . TYR A 1 222 ? -10.325 1.352 19.162 1.00 97.81 222 TYR A N 1
ATOM 1773 C CA . TYR A 1 222 ? -9.795 2.599 18.617 1.00 97.81 222 TYR A CA 1
ATOM 1774 C C . TYR A 1 222 ? -8.512 2.352 17.827 1.00 97.81 222 TYR A C 1
ATOM 1776 O O . TYR A 1 222 ? -7.779 1.400 18.102 1.00 97.81 222 TYR A O 1
ATOM 1784 N N . PHE A 1 223 ? -8.220 3.261 16.901 1.00 96.56 223 PHE A N 1
ATOM 1785 C CA . PHE A 1 223 ? -7.011 3.247 16.090 1.00 96.56 223 PHE A CA 1
ATOM 1786 C C . PHE A 1 223 ? -6.302 4.590 16.190 1.00 96.56 223 PHE A C 1
ATOM 1788 O O . PHE A 1 223 ? -6.936 5.649 16.145 1.00 96.56 223 PHE A O 1
ATOM 1795 N N . ALA A 1 224 ? -4.985 4.536 16.338 1.00 94.88 224 ALA A N 1
ATOM 1796 C CA . ALA A 1 224 ? -4.122 5.703 16.343 1.00 94.88 224 ALA A CA 1
ATOM 1797 C C . ALA A 1 224 ? -2.821 5.405 15.592 1.00 94.88 224 ALA A C 1
ATOM 1799 O O . ALA A 1 224 ? -2.450 4.237 15.464 1.00 94.88 224 ALA A O 1
ATOM 1800 N N . THR A 1 225 ? -2.123 6.433 15.115 1.00 91.81 225 THR A N 1
ATOM 1801 C CA . THR A 1 225 ? -0.754 6.254 14.621 1.00 91.81 225 THR A CA 1
ATOM 1802 C C . THR A 1 225 ? 0.163 5.853 15.777 1.00 91.81 225 THR A C 1
ATOM 1804 O O . THR A 1 225 ? -0.043 6.248 16.926 1.00 91.81 225 THR A O 1
ATOM 1807 N N . GLY A 1 226 ? 1.126 4.986 15.489 1.00 82.50 226 GLY A N 1
ATOM 1808 C CA . GLY A 1 226 ? 2.151 4.543 16.424 1.00 82.50 226 GLY A CA 1
ATOM 1809 C C . GLY A 1 226 ? 3.454 5.311 16.273 1.00 82.50 226 GLY A C 1
ATOM 1810 O O . GLY A 1 226 ? 3.535 6.312 15.561 1.00 82.50 226 GLY A O 1
ATOM 1811 N N . PHE A 1 227 ? 4.474 4.798 16.952 1.00 69.94 227 PHE A N 1
ATOM 1812 C CA . PHE A 1 227 ? 5.842 5.285 16.876 1.00 69.94 227 PHE A CA 1
ATOM 1813 C C . PHE A 1 227 ? 6.643 4.321 16.008 1.00 69.94 227 PHE A C 1
ATOM 1815 O O . PHE A 1 227 ? 6.927 3.229 16.473 1.00 69.94 227 PHE A O 1
ATOM 1822 N N . ALA A 1 228 ? 7.007 4.713 14.788 1.00 59.84 228 ALA A N 1
ATOM 1823 C CA . ALA A 1 228 ? 8.239 4.299 14.106 1.00 59.84 228 ALA A CA 1
ATOM 1824 C C . ALA A 1 228 ? 8.199 4.719 12.633 1.00 59.84 228 ALA A C 1
ATOM 1826 O O . ALA A 1 228 ? 7.149 5.033 12.068 1.00 59.84 228 ALA A O 1
ATOM 1827 N N . GLU A 1 229 ? 9.386 4.679 12.039 1.00 58.78 229 GLU A N 1
ATOM 1828 C CA . GLU A 1 229 ? 9.797 5.030 10.678 1.00 58.78 229 GLU A CA 1
ATOM 1829 C C . GLU A 1 229 ? 8.872 4.520 9.543 1.00 58.78 229 GLU A C 1
ATOM 1831 O O . GLU A 1 229 ? 8.873 5.095 8.454 1.00 58.78 229 GLU A O 1
ATOM 1836 N N . ASP A 1 230 ? 8.021 3.524 9.821 1.00 62.34 230 ASP A N 1
ATOM 1837 C CA . ASP A 1 230 ? 7.159 2.806 8.870 1.00 62.34 230 ASP A CA 1
ATOM 1838 C C . ASP A 1 230 ? 5.643 3.047 9.051 1.00 62.34 230 ASP A C 1
ATOM 1840 O O . ASP A 1 230 ? 4.823 2.194 8.702 1.00 62.34 230 ASP A O 1
ATOM 1844 N N . GLN A 1 231 ? 5.238 4.199 9.603 1.00 78.19 231 GLN A N 1
ATOM 1845 C CA . GLN A 1 231 ? 3.820 4.582 9.759 1.00 78.19 231 GLN A CA 1
ATOM 1846 C C . GLN A 1 231 ? 2.984 3.522 10.503 1.00 78.19 231 GLN A C 1
ATOM 1848 O O . GLN A 1 231 ? 1.983 3.013 9.993 1.00 78.19 231 GLN A O 1
ATOM 1853 N N . GLU A 1 232 ? 3.400 3.153 11.712 1.00 88.56 232 GLU A N 1
ATOM 1854 C CA . GLU A 1 232 ? 2.686 2.157 12.512 1.00 88.56 232 GLU A CA 1
ATOM 1855 C C . GLU A 1 232 ? 1.236 2.556 12.815 1.00 88.56 232 GLU A C 1
ATOM 1857 O O . GLU A 1 232 ? 0.913 3.726 13.035 1.00 88.56 232 GLU A O 1
ATOM 1862 N N . ILE A 1 233 ? 0.368 1.553 12.917 1.00 92.81 233 ILE A N 1
ATOM 1863 C CA . ILE A 1 233 ? -1.020 1.698 13.344 1.00 92.81 233 ILE A CA 1
ATOM 1864 C C . ILE A 1 233 ? -1.226 0.888 14.615 1.00 92.81 233 ILE A C 1
ATOM 1866 O O . ILE A 1 233 ? -1.062 -0.333 14.632 1.00 92.81 233 ILE A O 1
ATOM 1870 N N . ILE A 1 234 ? -1.649 1.562 15.677 1.00 94.19 234 ILE A N 1
ATOM 1871 C CA . ILE A 1 234 ? -1.899 0.968 16.985 1.00 94.19 234 ILE A CA 1
ATOM 1872 C C . ILE A 1 234 ? -3.395 0.736 17.161 1.00 94.19 234 ILE A C 1
ATOM 1874 O O . ILE A 1 234 ? -4.196 1.671 17.090 1.00 94.19 234 ILE A O 1
ATOM 1878 N N . LYS A 1 235 ? -3.767 -0.513 17.455 1.00 95.62 235 LYS A N 1
ATOM 1879 C CA . LYS A 1 235 ? -5.104 -0.879 17.933 1.00 95.62 235 LYS A CA 1
ATOM 1880 C C . LYS A 1 235 ? -5.146 -0.718 19.448 1.00 95.62 235 LYS A C 1
ATOM 1882 O O . LYS A 1 235 ? -4.281 -1.241 20.152 1.00 95.62 235 LYS A O 1
ATOM 1887 N N . ILE A 1 236 ? -6.178 -0.042 19.940 1.00 97.38 236 ILE A N 1
ATOM 1888 C CA . ILE A 1 236 ? -6.443 0.163 21.365 1.00 97.38 236 ILE A CA 1
ATOM 1889 C C . ILE A 1 236 ? -7.811 -0.441 21.691 1.00 97.38 236 ILE A C 1
ATOM 1891 O O . ILE A 1 236 ? -8.836 0.033 21.199 1.00 97.38 236 ILE A O 1
ATOM 1895 N N . ASP A 1 237 ? -7.832 -1.491 22.507 1.00 97.50 237 ASP A N 1
ATOM 1896 C CA . ASP A 1 237 ? -9.056 -2.204 22.885 1.00 97.50 237 ASP A CA 1
ATOM 1897 C C . ASP A 1 237 ? -10.011 -1.300 23.695 1.00 97.50 237 ASP A C 1
ATOM 1899 O O . ASP A 1 237 ? -9.610 -0.677 24.6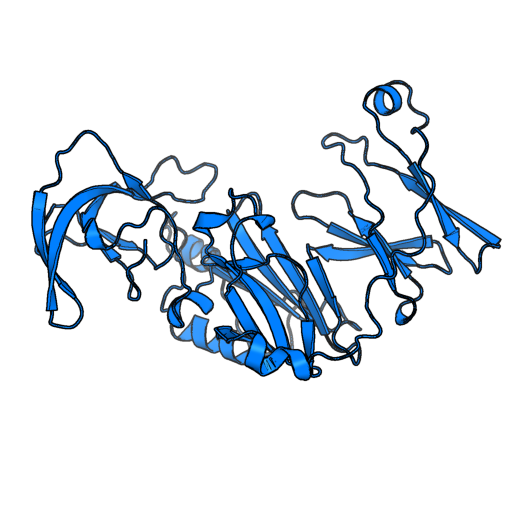83 1.00 97.50 237 ASP A O 1
ATOM 1903 N N . GLN A 1 238 ? -11.287 -1.206 23.300 1.00 96.50 238 GLN A N 1
ATOM 1904 C CA . GLN A 1 238 ? -12.262 -0.329 23.968 1.00 96.50 238 GLN A CA 1
ATOM 1905 C C . GLN A 1 238 ? -12.716 -0.846 25.332 1.00 96.50 238 GLN A C 1
ATOM 1907 O O . GLN A 1 238 ? -13.321 -0.100 26.105 1.00 96.50 238 GLN A O 1
ATOM 1912 N N . LYS A 1 239 ? -12.477 -2.113 25.659 1.00 96.62 239 LYS A N 1
ATOM 1913 C CA . LYS A 1 239 ? -12.839 -2.701 26.947 1.00 96.62 239 LYS A CA 1
ATOM 1914 C C . LYS A 1 239 ? -11.713 -2.537 27.964 1.00 96.62 239 LYS A C 1
ATOM 1916 O O . LYS A 1 239 ? -12.013 -2.213 29.112 1.00 96.62 239 LYS A O 1
ATOM 1921 N N . THR A 1 240 ? -10.462 -2.757 27.565 1.00 96.94 240 THR A N 1
ATOM 1922 C CA . THR A 1 240 ? -9.299 -2.821 28.469 1.00 96.94 240 THR A CA 1
ATOM 1923 C C . THR A 1 240 ? -8.339 -1.642 28.330 1.00 96.94 240 THR A C 1
ATOM 1925 O O . THR A 1 240 ? -7.595 -1.362 29.267 1.00 96.94 240 THR A O 1
ATOM 1928 N N . GLY A 1 241 ? -8.338 -0.943 27.191 1.00 96.62 241 GLY A N 1
ATOM 1929 C CA . GLY A 1 241 ? -7.329 0.066 26.856 1.00 96.62 241 GLY A CA 1
ATOM 1930 C C . GLY A 1 241 ? -5.969 -0.519 26.454 1.00 96.62 241 GLY A C 1
ATOM 1931 O O . GLY A 1 241 ? -5.013 0.242 26.279 1.00 96.62 241 GLY A O 1
ATOM 1932 N N . GLU A 1 242 ? -5.865 -1.845 26.319 1.00 96.94 242 GLU A N 1
ATOM 1933 C CA . GLU A 1 242 ? -4.648 -2.532 25.884 1.00 96.94 242 GLU A CA 1
ATOM 1934 C C . GLU A 1 242 ? -4.264 -2.116 24.460 1.00 96.94 242 GLU A C 1
ATOM 1936 O O . GLU A 1 242 ? -5.128 -1.939 23.598 1.00 96.94 242 GLU A O 1
ATOM 1941 N N . ARG A 1 243 ? -2.958 -1.953 24.223 1.00 94.44 243 ARG A N 1
ATOM 1942 C CA . ARG A 1 243 ? -2.397 -1.503 22.946 1.00 94.44 243 ARG A CA 1
ATOM 1943 C C . ARG A 1 243 ? -1.657 -2.631 22.256 1.00 94.44 243 ARG A C 1
ATOM 1945 O O . ARG A 1 243 ? -0.892 -3.346 22.893 1.00 94.44 243 ARG A O 1
ATOM 1952 N N . SER A 1 244 ? -1.827 -2.724 20.946 1.00 91.94 244 SER A N 1
ATOM 1953 C CA . SER A 1 244 ? -1.087 -3.662 20.101 1.00 91.94 244 SER A CA 1
ATOM 1954 C C . SER A 1 244 ? -0.814 -3.046 18.734 1.00 91.94 244 SER A C 1
ATOM 1956 O O . SER A 1 244 ? -1.635 -2.275 18.229 1.00 91.94 244 SER A O 1
ATOM 1958 N N . LEU A 1 245 ? 0.324 -3.399 18.130 1.00 89.44 245 LEU A N 1
ATOM 1959 C CA . LEU A 1 245 ? 0.572 -3.110 16.720 1.00 89.44 245 LEU A CA 1
ATOM 1960 C C . LEU A 1 245 ? -0.486 -3.839 15.884 1.00 89.44 245 LEU A C 1
ATOM 1962 O O . LEU A 1 245 ? -0.715 -5.040 16.052 1.00 89.44 245 LEU A O 1
ATOM 1966 N N . PHE A 1 246 ? -1.161 -3.099 15.014 1.00 91.19 246 PHE A N 1
ATOM 1967 C CA . PHE A 1 246 ? -2.239 -3.615 14.181 1.00 91.19 246 PHE A CA 1
ATOM 1968 C C . PHE A 1 246 ? -1.797 -3.832 12.740 1.00 91.19 246 PHE A C 1
ATOM 1970 O O . PHE A 1 246 ? -2.051 -4.898 12.186 1.00 91.19 246 PHE A O 1
ATOM 1977 N N . ALA A 1 247 ? -1.176 -2.811 12.156 1.00 90.38 247 ALA A N 1
ATOM 1978 C CA . ALA A 1 247 ? -0.711 -2.774 10.778 1.00 90.38 247 ALA A CA 1
ATOM 1979 C C . ALA A 1 247 ? 0.382 -1.706 10.635 1.00 90.38 247 ALA A C 1
ATOM 1981 O O . ALA A 1 247 ? 0.608 -0.913 11.550 1.00 90.38 247 ALA A O 1
ATOM 1982 N N . ASN A 1 248 ? 0.994 -1.661 9.458 1.00 87.25 248 ASN A N 1
ATOM 1983 C CA . ASN A 1 248 ? 1.835 -0.560 9.006 1.00 87.25 248 ASN A CA 1
ATOM 1984 C C . ASN A 1 248 ? 1.141 0.108 7.820 1.00 87.25 248 ASN A C 1
ATOM 1986 O O . ASN A 1 248 ? 0.651 -0.586 6.919 1.00 87.25 248 ASN A O 1
ATOM 1990 N N . GLY A 1 249 ? 1.090 1.435 7.826 1.00 87.88 249 GLY A N 1
ATOM 1991 C CA . GLY A 1 249 ? 0.505 2.206 6.744 1.00 87.88 249 GLY A CA 1
ATOM 1992 C C . GLY A 1 249 ? -1.012 2.288 6.719 1.00 87.88 249 GLY A C 1
ATOM 1993 O O . GLY A 1 249 ? -1.719 1.990 7.682 1.00 87.88 249 GLY A O 1
ATOM 1994 N N . ASN A 1 250 ? -1.517 2.661 5.544 1.00 89.75 250 ASN A N 1
ATOM 1995 C CA . ASN A 1 250 ? -2.943 2.668 5.263 1.00 89.75 250 ASN A CA 1
ATOM 1996 C C . ASN A 1 250 ? -3.446 1.232 5.212 1.00 89.75 250 ASN A C 1
ATOM 1998 O O . ASN A 1 250 ? -2.975 0.438 4.399 1.00 89.75 250 ASN A O 1
ATOM 2002 N N . PHE A 1 251 ? -4.415 0.905 6.061 1.00 93.56 251 PHE A N 1
ATOM 2003 C CA . PHE A 1 251 ? -4.964 -0.438 6.159 1.00 93.56 251 PHE A CA 1
ATOM 2004 C C . PHE A 1 251 ? -6.439 -0.487 5.765 1.00 93.56 251 PHE A C 1
ATOM 2006 O O . PHE A 1 251 ? -7.165 0.505 5.839 1.00 93.56 251 PHE A O 1
ATOM 2013 N N . SER A 1 252 ? -6.887 -1.670 5.365 1.00 95.31 252 SER A N 1
ATOM 2014 C CA . SER A 1 252 ? -8.280 -1.972 5.073 1.00 95.31 252 SER A CA 1
ATOM 2015 C C . SER A 1 252 ? -8.556 -3.445 5.352 1.00 95.31 252 SER A C 1
ATOM 2017 O O . SER A 1 252 ? -7.735 -4.312 5.053 1.00 95.31 252 SER A O 1
ATOM 2019 N N . ILE A 1 253 ? -9.710 -3.729 5.945 1.00 96.75 253 ILE A N 1
ATOM 2020 C CA . ILE A 1 253 ? -10.138 -5.081 6.319 1.00 96.75 253 ILE A CA 1
ATOM 2021 C C . ILE A 1 253 ? -11.205 -5.529 5.329 1.00 96.75 253 ILE A C 1
ATOM 2023 O O . ILE A 1 253 ? -12.046 -4.713 4.963 1.00 96.75 253 ILE A O 1
ATOM 2027 N N . SER A 1 254 ? -11.184 -6.777 4.877 1.00 96.94 254 SER A N 1
ATOM 2028 C CA . SER A 1 254 ? -12.186 -7.296 3.944 1.00 96.94 254 SER A CA 1
ATOM 2029 C C . SER A 1 254 ? -13.601 -7.320 4.554 1.00 96.94 254 SER A C 1
ATOM 2031 O O . SER A 1 254 ? -13.744 -7.333 5.778 1.00 96.94 254 SER A O 1
ATOM 2033 N N . PRO A 1 255 ? -14.669 -7.285 3.735 1.00 96.25 255 PRO A N 1
ATOM 2034 C CA . PRO A 1 255 ? -16.052 -7.192 4.214 1.00 96.25 255 PRO A CA 1
ATOM 2035 C C . PRO A 1 255 ? -16.479 -8.254 5.238 1.00 96.25 255 PRO A C 1
ATOM 2037 O O . PRO A 1 255 ? -17.228 -7.929 6.158 1.00 96.25 255 PRO A O 1
ATOM 2040 N N . GLU A 1 256 ? -16.021 -9.496 5.091 1.00 95.56 256 GLU A N 1
ATOM 2041 C CA . GLU A 1 256 ? -16.301 -10.608 6.012 1.00 95.56 256 GLU A CA 1
ATOM 2042 C C . GLU A 1 256 ? -15.248 -10.726 7.125 1.00 95.56 256 GLU A C 1
ATOM 2044 O O . GLU A 1 256 ? -15.380 -11.568 8.010 1.00 95.56 256 GLU A O 1
ATOM 2049 N N . GLY A 1 257 ? -14.221 -9.871 7.116 1.00 95.12 257 GLY A N 1
ATOM 2050 C CA . GLY A 1 257 ? -13.183 -9.842 8.140 1.00 95.12 257 GLY A CA 1
ATOM 2051 C C . GLY A 1 257 ? -12.119 -10.925 7.987 1.00 95.12 257 GLY A C 1
ATOM 2052 O O . GLY A 1 257 ? -11.398 -11.178 8.943 1.00 95.12 257 GLY A O 1
ATOM 2053 N N . THR A 1 258 ? -11.983 -11.564 6.822 1.00 95.19 258 THR A N 1
ATOM 2054 C CA . THR A 1 258 ? -10.949 -12.593 6.608 1.00 95.19 258 THR A CA 1
ATOM 2055 C C . THR A 1 258 ? -9.558 -11.982 6.458 1.00 95.19 258 THR A C 1
ATOM 2057 O O . THR A 1 258 ? -8.590 -12.480 7.035 1.00 95.19 258 THR A O 1
ATOM 2060 N N . PHE A 1 259 ? -9.441 -10.901 5.685 1.00 96.12 259 PHE A N 1
ATOM 2061 C CA . PHE A 1 259 ? -8.168 -10.324 5.268 1.00 96.12 259 PHE A CA 1
ATOM 2062 C C . PHE A 1 259 ? -7.960 -8.921 5.823 1.00 96.12 259 PHE A C 1
ATOM 2064 O O . PHE A 1 259 ? -8.871 -8.098 5.875 1.00 96.12 259 PHE A O 1
ATOM 2071 N N . LEU A 1 260 ? -6.712 -8.629 6.161 1.00 95.31 260 LEU A N 1
ATOM 2072 C CA . LEU A 1 260 ? -6.189 -7.301 6.423 1.00 95.31 260 LEU A CA 1
ATOM 2073 C C . LEU A 1 260 ? -5.152 -6.988 5.344 1.00 95.31 260 LEU A C 1
ATOM 2075 O O . LEU A 1 260 ? -4.103 -7.634 5.268 1.00 95.31 260 LEU A O 1
ATOM 2079 N N . VAL A 1 261 ? -5.463 -5.991 4.521 1.00 95.62 261 VAL A N 1
ATOM 2080 C CA . VAL A 1 261 ? -4.546 -5.419 3.536 1.00 95.62 261 VAL A CA 1
ATOM 2081 C C . VAL A 1 261 ? -3.988 -4.126 4.102 1.00 95.62 261 VAL A C 1
ATOM 2083 O O . VAL A 1 261 ? -4.747 -3.306 4.618 1.00 95.62 261 VAL A O 1
ATOM 2086 N N . SER A 1 262 ? -2.682 -3.915 3.993 1.00 93.44 262 SER A N 1
ATOM 2087 C CA . SER A 1 262 ? -2.089 -2.617 4.290 1.00 93.44 262 SER A CA 1
ATOM 2088 C C . SER A 1 262 ? -1.027 -2.234 3.276 1.00 93.44 262 SER A C 1
ATOM 2090 O O . SER A 1 262 ? -0.407 -3.093 2.655 1.00 93.44 262 SER A O 1
ATOM 2092 N N . ALA A 1 263 ? -0.848 -0.937 3.064 1.00 92.31 263 ALA A N 1
ATOM 2093 C CA . ALA A 1 263 ? 0.168 -0.432 2.165 1.00 92.31 263 ALA A CA 1
ATOM 2094 C C . ALA A 1 263 ? 0.708 0.916 2.644 1.00 92.31 263 ALA A C 1
ATOM 2096 O O . ALA A 1 263 ? -0.047 1.793 3.074 1.00 92.31 263 ALA A O 1
ATOM 2097 N N . TYR A 1 264 ? 2.019 1.089 2.537 1.00 87.44 264 TYR A N 1
ATOM 2098 C CA . TYR A 1 264 ? 2.699 2.351 2.801 1.00 87.44 264 TYR A CA 1
ATOM 2099 C C . TYR A 1 264 ? 3.921 2.501 1.917 1.00 87.44 264 TYR A C 1
ATOM 2101 O O . TYR A 1 264 ? 4.414 1.555 1.303 1.00 87.44 264 TYR A O 1
ATOM 2109 N N . SER A 1 265 ? 4.403 3.735 1.854 1.00 82.44 265 SER A N 1
ATOM 2110 C CA . SER A 1 265 ? 5.641 4.040 1.172 1.00 82.44 265 SER A CA 1
ATOM 2111 C C . SER A 1 265 ? 6.782 4.039 2.182 1.00 82.44 265 SER A C 1
ATOM 2113 O O . SER A 1 265 ? 6.856 4.913 3.044 1.00 82.44 265 SER A O 1
ATOM 2115 N N . GLU A 1 266 ? 7.671 3.059 2.066 1.00 76.19 266 GLU A N 1
ATOM 2116 C CA . GLU A 1 266 ? 8.835 2.899 2.931 1.00 76.19 266 GLU A CA 1
ATOM 2117 C C . GLU A 1 266 ? 9.804 4.058 2.675 1.00 76.19 266 GLU A C 1
ATOM 2119 O O . GLU A 1 266 ? 10.132 4.386 1.523 1.00 76.19 266 GLU A O 1
ATOM 2124 N N . ILE A 1 267 ? 10.186 4.770 3.735 1.00 66.50 267 ILE A N 1
ATOM 2125 C CA . ILE A 1 267 ? 10.941 6.025 3.612 1.00 66.50 267 ILE A CA 1
ATOM 2126 C C . ILE A 1 267 ? 12.386 5.748 3.183 1.00 66.50 267 ILE A C 1
ATOM 2128 O O . ILE A 1 267 ? 12.909 6.461 2.326 1.00 66.50 267 ILE A O 1
ATOM 2132 N N . PHE A 1 268 ? 13.003 4.691 3.715 1.00 65.12 268 PHE A N 1
ATOM 2133 C CA . PHE A 1 268 ? 14.418 4.394 3.480 1.00 65.12 268 PHE A CA 1
ATOM 2134 C C . PHE A 1 268 ? 14.685 3.744 2.126 1.00 65.12 268 PHE A C 1
ATOM 2136 O O . PHE A 1 268 ? 15.516 4.234 1.363 1.00 65.12 268 PHE A O 1
ATOM 2143 N N . ASP A 1 269 ? 13.953 2.676 1.806 1.00 64.56 269 ASP A N 1
ATOM 2144 C CA . ASP A 1 269 ? 14.186 1.897 0.584 1.00 64.56 269 ASP A CA 1
ATOM 2145 C C . ASP A 1 269 ? 13.533 2.533 -0.661 1.00 64.56 269 ASP A C 1
ATOM 2147 O O . ASP A 1 269 ? 13.799 2.141 -1.797 1.00 64.56 269 ASP A O 1
ATOM 2151 N N . GLN A 1 270 ? 12.698 3.555 -0.461 1.00 70.94 270 GLN A N 1
ATOM 2152 C CA . GLN A 1 270 ? 11.889 4.194 -1.495 1.00 70.94 270 GLN A CA 1
ATOM 2153 C C . GLN A 1 270 ? 10.954 3.240 -2.259 1.00 70.94 270 GLN A C 1
ATOM 2155 O O . GLN A 1 270 ? 10.720 3.393 -3.457 1.00 70.94 270 GLN A O 1
ATOM 2160 N N . LEU A 1 271 ? 10.405 2.258 -1.544 1.00 80.56 271 LEU A N 1
ATOM 2161 C CA . LEU A 1 271 ? 9.525 1.220 -2.076 1.00 80.56 271 LEU A CA 1
ATOM 2162 C C . LEU A 1 271 ? 8.105 1.376 -1.539 1.00 80.56 271 LEU A C 1
ATOM 2164 O O . LEU A 1 271 ? 7.852 2.117 -0.589 1.00 80.56 271 LEU A O 1
ATOM 2168 N N . THR A 1 272 ? 7.175 0.649 -2.143 1.00 87.44 272 THR A N 1
ATOM 2169 C CA . THR A 1 272 ? 5.852 0.426 -1.562 1.00 87.44 272 THR A CA 1
ATOM 2170 C C . THR A 1 272 ? 5.851 -0.912 -0.858 1.00 87.44 272 THR A C 1
ATOM 2172 O O . THR A 1 272 ? 5.893 -1.949 -1.518 1.00 87.44 272 THR A O 1
ATOM 2175 N N . ALA A 1 273 ? 5.775 -0.890 0.466 1.00 89.56 273 ALA A N 1
ATOM 2176 C CA . ALA A 1 273 ? 5.486 -2.077 1.246 1.00 89.56 273 ALA A CA 1
ATOM 2177 C C . ALA A 1 273 ? 3.978 -2.334 1.175 1.00 89.56 273 ALA A C 1
ATOM 2179 O O . ALA A 1 273 ? 3.167 -1.473 1.520 1.00 89.56 273 ALA A O 1
ATOM 2180 N N . PHE A 1 274 ? 3.605 -3.505 0.678 1.00 92.94 274 PHE A N 1
ATOM 2181 C CA . PHE A 1 274 ? 2.231 -3.966 0.571 1.00 92.94 274 PHE A CA 1
ATOM 2182 C C . PHE A 1 274 ? 2.096 -5.277 1.333 1.00 92.94 274 P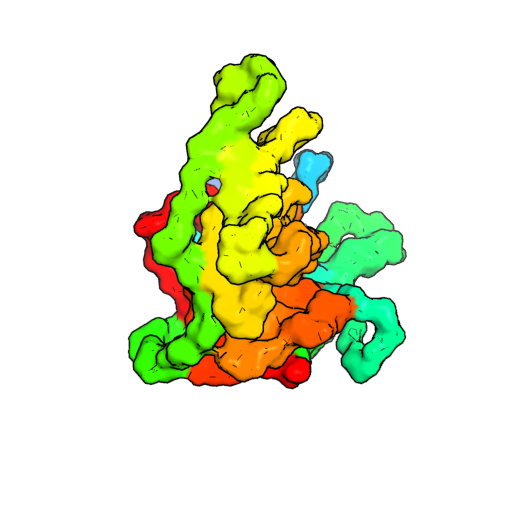HE A C 1
ATOM 2184 O O . PHE A 1 274 ? 2.813 -6.239 1.064 1.00 92.94 274 PHE A O 1
ATOM 2191 N N . ARG A 1 275 ? 1.143 -5.339 2.254 1.00 92.25 275 ARG A N 1
ATOM 2192 C CA . ARG A 1 275 ? 0.902 -6.490 3.109 1.00 92.25 275 ARG A CA 1
ATOM 2193 C C . ARG A 1 275 ? -0.492 -7.043 2.875 1.00 92.25 275 ARG A C 1
ATOM 2195 O O . ARG A 1 275 ? -1.464 -6.295 2.825 1.00 92.25 275 ARG A O 1
ATOM 2202 N N . VAL A 1 276 ? -0.588 -8.364 2.795 1.00 93.81 276 VAL A N 1
ATOM 2203 C CA . VAL A 1 276 ? -1.844 -9.110 2.899 1.00 93.81 276 VAL A CA 1
ATOM 2204 C C . VAL A 1 276 ? -1.706 -10.107 4.040 1.00 93.81 276 VAL A C 1
ATOM 2206 O O . VAL A 1 276 ? -0.755 -10.880 4.087 1.00 93.81 276 VAL A O 1
ATOM 2209 N N . SER A 1 277 ? -2.627 -10.065 4.993 1.00 91.56 277 SER A N 1
ATOM 2210 C CA . SER A 1 277 ? -2.603 -10.903 6.193 1.00 91.56 277 SER A CA 1
ATOM 2211 C C . SER A 1 277 ? -3.992 -11.421 6.523 1.00 91.56 277 SER A C 1
ATOM 2213 O O . SER A 1 277 ? -4.986 -10.828 6.103 1.00 91.56 277 SER A O 1
ATOM 2215 N N . PHE A 1 278 ? -4.069 -12.516 7.273 1.00 91.25 278 PHE A N 1
ATOM 2216 C CA . PHE A 1 278 ? -5.332 -12.971 7.848 1.00 91.25 278 PHE A CA 1
ATOM 2217 C C . PHE A 1 278 ? -5.647 -12.138 9.095 1.00 91.25 278 PHE A C 1
ATOM 2219 O O . PHE A 1 278 ? -4.772 -11.910 9.930 1.00 91.25 278 PHE A O 1
ATOM 2226 N N . LEU A 1 279 ? -6.883 -11.655 9.240 1.00 90.56 279 LEU A N 1
ATOM 2227 C CA . LEU A 1 279 ? -7.240 -10.762 10.349 1.00 90.56 279 LEU A CA 1
ATOM 2228 C C . LEU A 1 279 ? -7.170 -11.466 11.713 1.00 90.56 279 LEU A C 1
ATOM 2230 O O . LEU A 1 279 ? -6.686 -10.874 12.684 1.00 90.56 279 LEU A O 1
ATOM 2234 N N . ASP A 1 280 ? -7.652 -12.710 11.768 1.00 84.75 280 ASP A N 1
ATOM 2235 C CA . ASP A 1 280 ? -7.722 -13.529 12.986 1.00 84.75 280 ASP A CA 1
ATOM 2236 C C . ASP A 1 280 ? -6.348 -14.027 13.442 1.00 84.75 280 ASP A C 1
ATOM 2238 O O . ASP A 1 280 ? -6.121 -14.231 14.635 1.00 84.75 280 ASP A O 1
ATOM 2242 N N . ASP A 1 281 ? -5.410 -14.163 12.506 1.00 79.38 281 ASP A N 1
ATOM 2243 C CA . ASP A 1 281 ? -4.020 -14.484 12.796 1.00 79.38 281 ASP A CA 1
ATOM 2244 C C . ASP A 1 281 ? -3.090 -13.615 11.951 1.00 79.38 281 ASP A C 1
ATOM 2246 O O . ASP A 1 281 ? -2.558 -14.019 10.919 1.00 79.38 281 ASP A O 1
ATOM 2250 N N . LYS A 1 282 ? -2.875 -12.384 12.421 1.00 69.12 282 LYS A N 1
ATOM 2251 C CA . LYS A 1 282 ? -2.054 -11.372 11.730 1.00 69.12 282 LYS A CA 1
ATOM 2252 C C . LYS A 1 282 ? -0.575 -11.734 11.636 1.00 69.12 282 LYS A C 1
ATOM 2254 O O . LYS A 1 282 ? 0.197 -10.982 11.042 1.00 69.12 282 LYS A O 1
ATOM 2259 N N . LYS A 1 283 ? -0.162 -12.851 12.240 1.00 70.75 283 LYS A N 1
ATOM 2260 C CA . LYS A 1 283 ? 1.168 -13.438 12.051 1.00 70.75 283 LYS A CA 1
ATOM 2261 C C . LYS A 1 283 ? 1.243 -14.290 10.782 1.00 70.75 283 LYS A C 1
ATOM 2263 O O . LYS A 1 283 ? 2.336 -14.686 10.402 1.00 70.75 283 LYS A O 1
ATOM 2268 N N . LYS A 1 284 ? 0.117 -14.521 10.104 1.00 82.06 284 LYS A N 1
ATOM 2269 C CA . LYS A 1 284 ? 0.039 -15.222 8.824 1.00 82.06 284 LYS A CA 1
ATOM 2270 C C . LYS A 1 284 ? -0.239 -14.250 7.691 1.00 82.06 284 LYS A C 1
ATOM 2272 O O . LYS A 1 284 ? -1.205 -13.481 7.728 1.00 82.06 284 LYS A O 1
ATOM 2277 N N . GLY A 1 285 ? 0.598 -14.299 6.664 1.00 87.06 285 GLY A N 1
ATOM 2278 C CA . GLY A 1 285 ? 0.437 -13.489 5.467 1.00 87.06 285 GLY A CA 1
ATOM 2279 C C . GLY A 1 285 ? 1.754 -13.200 4.769 1.00 87.06 285 GLY A C 1
ATOM 2280 O O . GLY A 1 285 ? 2.773 -13.829 5.042 1.00 87.06 285 GLY A O 1
ATOM 2281 N N . PHE A 1 286 ? 1.706 -12.227 3.868 1.00 88.19 286 PHE A N 1
ATOM 2282 C CA . PHE A 1 286 ? 2.803 -11.866 2.986 1.00 88.19 286 PHE A CA 1
ATOM 2283 C C . PHE A 1 286 ? 3.020 -10.366 3.002 1.00 88.19 286 PHE A C 1
ATOM 2285 O O . PHE A 1 286 ? 2.059 -9.593 2.979 1.00 88.19 286 PHE A O 1
ATOM 2292 N N . GLU A 1 287 ? 4.282 -9.969 3.007 1.00 88.81 287 GLU A N 1
ATOM 2293 C CA . GLU A 1 287 ? 4.685 -8.620 2.644 1.00 88.81 287 GLU A CA 1
ATOM 2294 C C . GLU A 1 287 ? 5.424 -8.651 1.311 1.00 88.81 287 GLU A C 1
ATOM 2296 O O . GLU A 1 287 ? 6.216 -9.556 1.038 1.00 88.81 287 GLU A O 1
ATOM 2301 N N . ILE A 1 288 ? 5.113 -7.669 0.471 1.00 88.31 288 ILE A N 1
ATOM 2302 C CA . ILE A 1 288 ? 5.598 -7.519 -0.891 1.00 88.31 288 ILE A CA 1
ATOM 2303 C C . ILE A 1 288 ? 6.105 -6.085 -1.051 1.00 88.31 288 ILE A C 1
ATOM 2305 O O . ILE A 1 288 ? 5.359 -5.138 -0.798 1.00 88.31 288 ILE A O 1
ATOM 2309 N N . LYS A 1 289 ? 7.347 -5.913 -1.509 1.00 86.44 289 LYS A N 1
ATOM 2310 C CA . LYS A 1 289 ? 7.949 -4.589 -1.729 1.00 86.44 289 LYS A CA 1
ATOM 2311 C C . LYS A 1 289 ? 7.953 -4.208 -3.212 1.00 86.44 289 LYS A C 1
ATOM 2313 O O . LYS A 1 289 ? 8.810 -4.659 -3.971 1.00 86.44 289 LYS A O 1
ATOM 2318 N N . PHE A 1 290 ? 6.999 -3.383 -3.642 1.00 85.31 290 PHE A N 1
ATOM 2319 C CA . PHE A 1 290 ? 6.851 -2.926 -5.031 1.00 85.31 290 PHE A CA 1
ATOM 2320 C C . PHE A 1 290 ? 7.731 -1.712 -5.355 1.00 85.31 290 PHE A C 1
ATOM 2322 O O . PHE A 1 290 ? 7.925 -0.824 -4.524 1.00 85.31 290 PHE A O 1
ATOM 2329 N N . THR A 1 291 ? 8.229 -1.642 -6.594 1.00 78.62 291 THR A N 1
ATOM 2330 C CA . THR A 1 291 ? 9.156 -0.581 -7.050 1.00 78.62 291 THR A CA 1
ATOM 2331 C C . THR A 1 291 ? 8.524 0.448 -7.987 1.00 78.62 291 THR A C 1
ATOM 2333 O O . THR A 1 291 ? 9.142 1.468 -8.289 1.00 78.62 291 THR A O 1
ATOM 2336 N N . SER A 1 292 ? 7.332 0.173 -8.511 1.00 79.19 292 SER A N 1
ATOM 2337 C CA . SER A 1 292 ? 6.792 0.864 -9.691 1.00 79.19 292 SER A CA 1
ATOM 2338 C C . SER A 1 292 ? 5.639 1.818 -9.391 1.00 79.19 292 SER A C 1
ATOM 2340 O O . SER A 1 292 ? 5.406 2.744 -10.166 1.00 79.19 292 SER A O 1
ATOM 2342 N N . TRP A 1 293 ? 4.937 1.629 -8.277 1.00 88.12 293 TRP A N 1
ATOM 2343 C CA . TRP A 1 293 ? 3.757 2.404 -7.901 1.00 88.12 293 TRP A CA 1
ATOM 2344 C C . TRP A 1 293 ? 3.637 2.523 -6.381 1.00 88.12 293 TRP A C 1
ATOM 2346 O O . TRP A 1 293 ? 4.214 1.713 -5.655 1.00 88.12 293 TRP A O 1
ATOM 2356 N N . PHE A 1 294 ? 2.878 3.509 -5.902 1.00 88.44 294 PHE A N 1
ATOM 2357 C CA . PHE A 1 294 ? 2.547 3.694 -4.485 1.00 88.44 294 PHE A CA 1
ATOM 2358 C C . PHE A 1 294 ? 1.061 4.025 -4.291 1.00 88.44 294 PHE A C 1
ATOM 2360 O O . PHE A 1 294 ? 0.462 4.640 -5.177 1.00 88.44 294 PHE A O 1
ATOM 2367 N N . PRO A 1 295 ? 0.442 3.595 -3.174 1.00 90.50 295 PRO A N 1
ATOM 2368 C CA . PRO A 1 295 ? -0.975 3.830 -2.915 1.00 90.50 295 PRO A CA 1
ATOM 2369 C C . PRO A 1 295 ? -1.256 5.313 -2.657 1.00 90.50 295 PRO A C 1
ATOM 2371 O O . PRO A 1 295 ? -0.502 5.978 -1.943 1.00 90.50 295 PRO A O 1
ATOM 2374 N N . VAL A 1 296 ? -2.374 5.815 -3.185 1.00 89.69 296 VAL A N 1
ATOM 2375 C CA . VAL A 1 296 ? -2.867 7.172 -2.910 1.00 89.69 296 VAL A CA 1
ATOM 2376 C C . VAL A 1 296 ? -4.333 7.149 -2.505 1.00 89.69 296 VAL A C 1
ATOM 2378 O O . VAL A 1 296 ? -5.207 6.883 -3.311 1.00 89.69 296 VAL A O 1
ATOM 2381 N N . GLY A 1 297 ? -4.631 7.455 -1.247 1.00 87.38 297 GLY A N 1
ATOM 2382 C CA . GLY A 1 297 ? -6.002 7.407 -0.736 1.00 87.38 297 GLY A CA 1
ATOM 2383 C C . GLY A 1 297 ? -6.449 6.006 -0.307 1.00 87.38 297 GLY A C 1
ATOM 2384 O O . GLY A 1 297 ? -5.632 5.128 -0.027 1.00 87.38 297 GLY A O 1
ATOM 2385 N N . ALA A 1 298 ? -7.764 5.828 -0.170 1.00 88.62 298 ALA A N 1
ATOM 2386 C CA . ALA A 1 298 ? -8.355 4.644 0.447 1.00 88.62 298 ALA A CA 1
ATOM 2387 C C . ALA A 1 298 ? -8.623 3.512 -0.559 1.00 88.62 298 ALA A C 1
ATOM 2389 O O . ALA A 1 298 ? -9.063 3.746 -1.682 1.00 88.62 298 ALA A O 1
ATOM 2390 N N . LEU A 1 299 ? -8.414 2.274 -0.108 1.00 93.31 299 LEU A N 1
ATOM 2391 C CA . LEU A 1 299 ? -8.768 1.051 -0.827 1.00 93.31 299 LEU A CA 1
ATOM 2392 C C . LEU A 1 299 ? -10.249 0.707 -0.615 1.00 93.31 299 LEU A C 1
ATOM 2394 O O . LEU A 1 299 ? -10.757 0.756 0.509 1.00 93.31 299 LEU A O 1
ATOM 2398 N N . GLU A 1 300 ? -10.925 0.300 -1.689 1.00 95.50 300 GLU A N 1
ATOM 2399 C CA . GLU A 1 300 ? -12.355 -0.018 -1.702 1.00 95.50 300 GLU A CA 1
ATOM 2400 C C . GLU A 1 300 ? -12.601 -1.486 -2.062 1.00 95.50 300 GLU A C 1
ATOM 2402 O O . GLU A 1 300 ? -12.221 -1.949 -3.132 1.00 95.50 300 GLU A O 1
ATOM 2407 N N . TRP A 1 301 ? -13.273 -2.237 -1.192 1.00 97.50 301 TRP A N 1
ATOM 2408 C CA . TRP A 1 301 ? -13.578 -3.648 -1.443 1.00 97.50 301 TRP A CA 1
ATOM 2409 C C . TRP A 1 301 ? -14.781 -3.813 -2.370 1.00 97.50 301 TRP A C 1
ATOM 2411 O O . TRP A 1 301 ? -15.790 -3.129 -2.204 1.00 97.50 301 TRP A O 1
ATOM 2421 N N . ILE A 1 302 ? -14.697 -4.757 -3.308 1.00 97.38 302 ILE A N 1
ATOM 2422 C CA . ILE A 1 302 ? -15.798 -5.128 -4.220 1.00 97.38 302 ILE A CA 1
ATOM 2423 C C . ILE A 1 302 ? -16.225 -6.600 -4.070 1.00 97.38 302 ILE A C 1
ATOM 2425 O O . ILE A 1 302 ? -17.241 -7.020 -4.622 1.00 97.38 302 ILE A O 1
ATOM 2429 N N . SER A 1 303 ? -15.436 -7.396 -3.347 1.00 97.12 303 SER A N 1
ATOM 2430 C CA . SER A 1 303 ? -15.772 -8.726 -2.829 1.00 97.12 303 SER A CA 1
ATOM 2431 C C . SER A 1 303 ? -14.849 -9.044 -1.648 1.00 97.12 303 SER A C 1
ATOM 2433 O O . SER A 1 303 ? -14.005 -8.224 -1.298 1.00 97.12 303 SER A O 1
ATOM 2435 N N . GLU A 1 304 ? -14.957 -10.230 -1.052 1.00 96.25 304 GLU A N 1
ATOM 2436 C CA . GLU A 1 304 ? -14.066 -10.637 0.044 1.00 96.25 304 GLU A CA 1
ATOM 2437 C C . GLU A 1 304 ? -12.588 -10.734 -0.360 1.00 96.25 304 GLU A C 1
ATOM 2439 O O . GLU A 1 304 ? -11.689 -10.604 0.467 1.00 96.25 304 GLU A O 1
ATOM 2444 N N . ARG A 1 305 ? -12.323 -10.947 -1.6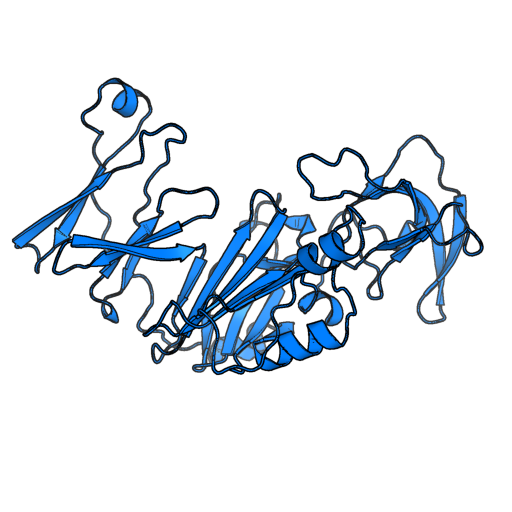51 1.00 97.50 305 ARG A N 1
ATOM 2445 C CA . ARG A 1 305 ? -10.978 -11.183 -2.193 1.00 97.50 305 ARG A CA 1
ATOM 2446 C C . ARG A 1 305 ? -10.579 -10.178 -3.259 1.00 97.50 305 ARG A C 1
ATOM 2448 O O . ARG A 1 305 ? -9.504 -10.307 -3.837 1.00 97.50 305 ARG A O 1
ATOM 2455 N N . GLU A 1 306 ? -11.433 -9.205 -3.551 1.00 97.88 306 GLU A N 1
ATOM 2456 C CA . GLU A 1 306 ? -11.192 -8.218 -4.593 1.00 97.88 306 GLU A CA 1
ATOM 2457 C C . GLU A 1 306 ? -11.391 -6.803 -4.072 1.00 97.88 306 GLU A C 1
ATOM 2459 O O . GLU A 1 306 ? -12.382 -6.499 -3.401 1.00 97.88 306 GLU A O 1
ATOM 2464 N N . PHE A 1 307 ? -10.481 -5.919 -4.463 1.00 97.62 307 PHE A N 1
ATOM 2465 C CA . PHE A 1 307 ? -10.532 -4.514 -4.098 1.00 97.62 307 PHE A CA 1
ATOM 2466 C C . PHE A 1 307 ? -10.000 -3.610 -5.207 1.00 97.62 307 PHE A C 1
ATOM 2468 O O . PHE A 1 307 ? -9.187 -4.019 -6.035 1.00 97.62 307 PHE A O 1
ATOM 2475 N N . LEU A 1 308 ? -10.447 -2.362 -5.189 1.00 97.31 308 LEU A N 1
ATOM 2476 C CA . LEU A 1 308 ? -9.919 -1.266 -5.979 1.00 97.31 308 LEU A CA 1
ATOM 2477 C C . LEU A 1 308 ? -8.939 -0.473 -5.122 1.00 97.31 308 LEU A C 1
ATOM 2479 O O . LEU A 1 308 ? -9.257 -0.092 -3.996 1.00 97.31 308 LEU A O 1
ATOM 2483 N N . MET A 1 309 ? -7.755 -0.219 -5.661 1.00 95.88 309 MET A N 1
ATOM 2484 C CA . MET A 1 309 ? -6.727 0.567 -4.998 1.00 95.88 309 MET A CA 1
ATOM 2485 C C . MET A 1 309 ? -6.258 1.689 -5.925 1.00 95.88 309 MET A C 1
ATOM 2487 O O . MET A 1 309 ? -5.679 1.397 -6.976 1.00 95.88 309 MET A O 1
ATOM 2491 N N . PRO A 1 310 ? -6.506 2.956 -5.569 1.00 95.06 310 PRO A N 1
ATOM 2492 C CA . PRO A 1 310 ? -5.897 4.090 -6.250 1.00 95.06 310 PRO A CA 1
ATOM 2493 C C . PRO A 1 310 ? -4.382 4.135 -5.992 1.00 95.06 310 PRO A C 1
ATOM 2495 O O . PRO A 1 310 ? -3.923 4.016 -4.853 1.00 95.06 310 PRO A O 1
ATOM 2498 N N . VAL A 1 311 ? -3.597 4.293 -7.057 1.00 93.12 311 VAL A N 1
ATOM 2499 C CA . VAL A 1 311 ? -2.130 4.362 -7.020 1.00 93.12 311 VAL A CA 1
ATOM 2500 C C . VAL A 1 311 ? -1.600 5.451 -7.951 1.00 93.12 311 VAL A C 1
ATOM 2502 O O . VAL A 1 311 ? -2.268 5.856 -8.905 1.00 93.12 311 VAL A O 1
ATOM 2505 N N . LEU A 1 312 ? -0.361 5.877 -7.714 1.00 90.69 312 LEU A N 1
ATOM 2506 C CA . LEU A 1 312 ? 0.427 6.672 -8.656 1.00 90.69 312 LEU A CA 1
ATOM 2507 C C . LEU A 1 312 ? 1.745 5.964 -8.996 1.00 90.69 312 LEU A C 1
ATOM 2509 O O . LEU A 1 312 ? 2.250 5.184 -8.182 1.00 90.69 312 LEU A O 1
ATOM 2513 N N . PRO A 1 313 ? 2.335 6.240 -10.172 1.00 86.12 313 PRO A N 1
ATOM 2514 C CA . PRO A 1 313 ? 3.694 5.814 -10.494 1.00 86.12 313 PRO A CA 1
ATOM 2515 C C . PRO A 1 313 ? 4.724 6.335 -9.482 1.00 86.12 313 PRO A C 1
ATOM 2517 O O . PRO A 1 313 ? 4.630 7.471 -9.021 1.00 86.12 313 PRO A O 1
ATOM 2520 N N . MET A 1 314 ? 5.728 5.519 -9.141 1.00 80.75 314 MET A N 1
ATOM 2521 C CA . MET A 1 314 ? 6.695 5.815 -8.066 1.00 80.75 314 MET A CA 1
ATOM 2522 C C . MET A 1 314 ? 7.473 7.132 -8.251 1.00 80.75 314 MET A C 1
ATOM 2524 O O . MET A 1 314 ? 7.870 7.773 -7.280 1.00 80.75 314 MET A O 1
ATOM 2528 N N . ASP A 1 315 ? 7.672 7.590 -9.485 1.00 74.62 315 ASP A N 1
ATOM 2529 C CA . ASP A 1 315 ? 8.322 8.869 -9.795 1.00 74.62 315 ASP A CA 1
ATOM 2530 C C . ASP A 1 315 ? 7.498 10.105 -9.401 1.00 74.62 315 ASP A C 1
ATOM 2532 O O . ASP A 1 315 ? 8.059 11.196 -9.295 1.00 74.62 315 ASP A O 1
ATOM 2536 N N . ARG A 1 316 ? 6.206 9.934 -9.098 1.00 78.44 316 ARG A N 1
ATOM 2537 C CA . ARG A 1 316 ? 5.333 10.992 -8.567 1.00 78.44 316 ARG A CA 1
ATOM 2538 C C . ARG A 1 316 ? 5.271 11.050 -7.043 1.00 78.44 316 ARG A C 1
ATOM 2540 O O . ARG A 1 316 ? 4.532 11.862 -6.502 1.00 78.44 316 ARG A O 1
ATOM 2547 N N . ARG A 1 317 ? 6.041 10.229 -6.321 1.00 74.81 317 ARG A N 1
ATOM 2548 C CA . ARG A 1 317 ? 5.973 10.143 -4.847 1.00 74.81 317 ARG A CA 1
ATOM 2549 C C . ARG A 1 317 ? 6.157 11.483 -4.128 1.00 74.81 317 ARG A C 1
ATOM 2551 O O . ARG A 1 317 ? 5.572 11.698 -3.074 1.00 74.81 317 ARG A O 1
ATOM 2558 N N . ASN A 1 318 ? 6.977 12.369 -4.690 1.00 71.38 318 ASN A N 1
ATOM 2559 C CA . ASN A 1 318 ? 7.273 13.678 -4.100 1.00 71.38 318 ASN A CA 1
ATOM 2560 C C . ASN A 1 318 ? 6.299 14.780 -4.548 1.00 71.38 318 ASN A C 1
ATOM 2562 O O . ASN A 1 318 ? 6.485 15.944 -4.194 1.00 71.38 318 ASN A O 1
ATOM 2566 N N . GLU A 1 319 ? 5.298 14.443 -5.359 1.00 72.94 319 GLU A N 1
ATOM 2567 C CA . GLU A 1 319 ? 4.255 15.373 -5.773 1.00 72.94 319 GLU A CA 1
ATOM 2568 C C . GLU A 1 319 ? 3.123 15.399 -4.755 1.00 72.94 319 GLU A C 1
ATOM 2570 O O . GLU A 1 319 ? 2.948 14.469 -3.971 1.00 72.94 319 GLU A O 1
ATOM 2575 N N . ASN A 1 320 ? 2.330 16.471 -4.781 1.00 71.38 320 ASN A N 1
ATOM 2576 C CA . ASN A 1 320 ? 1.093 16.496 -4.019 1.00 71.38 320 ASN A CA 1
ATOM 2577 C C . ASN A 1 320 ? 0.106 15.488 -4.647 1.00 71.38 320 ASN A C 1
ATOM 2579 O O . ASN A 1 320 ? -0.322 15.724 -5.783 1.00 71.38 320 ASN A O 1
ATOM 2583 N N . PRO A 1 321 ? -0.279 14.403 -3.944 1.00 68.75 321 PRO A N 1
ATOM 2584 C CA . PRO A 1 321 ? -1.175 13.386 -4.492 1.00 68.75 321 PRO A CA 1
ATOM 2585 C C . PRO A 1 321 ? -2.524 13.965 -4.927 1.00 68.75 321 PRO A C 1
ATOM 2587 O O . PRO A 1 321 ? -3.083 13.518 -5.923 1.00 68.75 321 PRO A O 1
ATOM 2590 N N . ASP A 1 322 ? -2.996 15.019 -4.250 1.00 69.44 322 ASP A N 1
ATOM 2591 C CA . ASP A 1 322 ? -4.278 15.681 -4.530 1.00 69.44 322 ASP A CA 1
ATOM 2592 C C . ASP A 1 322 ? -4.319 16.386 -5.900 1.00 69.44 322 ASP A C 1
ATOM 2594 O O . ASP A 1 322 ? -5.373 16.852 -6.335 1.00 69.44 322 ASP A O 1
ATOM 2598 N N . GLN A 1 323 ? -3.174 16.513 -6.579 1.00 70.88 323 GLN A N 1
ATOM 2599 C CA . GLN A 1 323 ? -3.047 17.174 -7.882 1.00 70.88 323 GLN A CA 1
ATOM 2600 C C . GLN A 1 323 ? -2.897 16.196 -9.053 1.00 70.88 323 GLN A C 1
ATOM 2602 O O . GLN A 1 323 ? -2.834 16.642 -10.199 1.00 70.88 323 GLN A O 1
ATOM 2607 N N . SER A 1 324 ? -2.836 14.888 -8.788 1.00 79.88 324 SER A N 1
ATOM 2608 C CA . SER A 1 324 ? -2.707 13.855 -9.818 1.00 79.88 324 SER A CA 1
ATOM 2609 C C . SER A 1 324 ? -3.960 12.989 -9.888 1.00 79.88 324 SER A C 1
ATOM 2611 O O . SER A 1 324 ? -4.502 12.575 -8.866 1.00 79.88 324 SER A O 1
ATOM 2613 N N . GLU A 1 325 ? -4.402 12.671 -11.105 1.00 87.12 325 GLU A N 1
ATOM 2614 C CA . GLU A 1 325 ? -5.441 11.660 -11.301 1.00 87.12 325 GLU A CA 1
ATOM 2615 C C . GLU A 1 325 ? -4.862 10.266 -11.000 1.00 87.12 325 GLU A C 1
ATOM 2617 O O . GLU A 1 325 ? -3.831 9.899 -11.574 1.00 87.12 325 GLU A O 1
ATOM 2622 N N . PRO A 1 326 ? -5.477 9.487 -10.091 1.00 92.19 326 PRO A N 1
ATOM 2623 C CA . PRO A 1 326 ? -4.964 8.177 -9.727 1.00 92.19 326 PRO A CA 1
ATOM 2624 C C . PRO A 1 326 ? -5.234 7.139 -10.817 1.00 92.19 326 PRO A C 1
ATOM 2626 O O . PRO A 1 326 ? -6.275 7.135 -11.475 1.00 92.19 326 PRO A O 1
ATOM 2629 N N . ILE A 1 327 ? -4.317 6.182 -10.932 1.00 94.00 327 ILE A N 1
ATOM 2630 C CA . ILE A 1 327 ? -4.539 4.940 -11.671 1.00 94.00 327 ILE A CA 1
ATOM 2631 C C . ILE A 1 327 ? -5.197 3.955 -10.707 1.00 94.00 327 ILE A C 1
ATOM 2633 O O . ILE A 1 327 ? -4.736 3.785 -9.581 1.00 94.00 327 ILE A O 1
ATOM 2637 N N . TYR A 1 328 ? -6.257 3.274 -11.134 1.00 95.69 328 TYR A N 1
ATOM 2638 C CA . TYR A 1 328 ? -6.924 2.280 -10.296 1.00 95.69 328 TYR A CA 1
ATOM 2639 C C . TYR A 1 328 ? -6.426 0.874 -10.609 1.00 95.69 328 TYR A C 1
ATOM 2641 O O . TYR A 1 328 ? -6.453 0.421 -11.758 1.00 95.69 328 TYR A O 1
ATOM 2649 N N . LEU A 1 329 ? -5.995 0.168 -9.565 1.00 96.06 329 LEU A N 1
ATOM 2650 C CA . LEU A 1 329 ? -5.673 -1.252 -9.625 1.00 96.06 329 LEU A CA 1
ATOM 2651 C C . LEU A 1 329 ? -6.839 -2.071 -9.079 1.00 96.06 329 LEU A C 1
ATOM 2653 O O . LEU A 1 329 ? -7.315 -1.805 -7.979 1.00 96.06 329 LEU A O 1
ATOM 2657 N N . LEU A 1 330 ? -7.246 -3.112 -9.804 1.00 97.31 330 LEU A N 1
ATOM 2658 C CA . LEU A 1 330 ? -8.004 -4.214 -9.222 1.00 97.31 330 LEU A CA 1
ATOM 2659 C C . LEU A 1 330 ? -7.010 -5.211 -8.618 1.00 97.31 330 LEU A C 1
ATOM 2661 O O . LEU A 1 330 ? -6.305 -5.890 -9.367 1.00 97.31 330 LEU A O 1
ATOM 2665 N N . GLY A 1 331 ? -6.974 -5.297 -7.291 1.00 96.69 331 GLY A N 1
ATOM 2666 C CA . GLY A 1 331 ? -6.262 -6.336 -6.550 1.00 96.69 331 GLY A CA 1
ATOM 2667 C C . GLY A 1 331 ? -7.147 -7.561 -6.331 1.00 96.69 331 GLY A C 1
ATOM 2668 O O . GLY A 1 331 ? -8.313 -7.421 -5.968 1.00 96.69 331 GLY A O 1
ATOM 2669 N N . GLN A 1 332 ? -6.603 -8.758 -6.555 1.00 97.00 332 GLN A N 1
ATOM 2670 C CA . GLN A 1 332 ? -7.282 -10.039 -6.341 1.00 97.00 332 GLN A CA 1
ATOM 2671 C C . GLN A 1 332 ? -6.430 -10.963 -5.464 1.00 97.00 332 GLN A C 1
ATOM 2673 O O . GLN A 1 332 ? -5.408 -11.467 -5.931 1.00 97.00 332 GLN A O 1
ATOM 2678 N N . ILE A 1 333 ? -6.865 -11.217 -4.230 1.00 95.88 333 ILE A N 1
ATOM 2679 C CA . ILE A 1 333 ? -6.197 -12.097 -3.258 1.00 95.88 333 ILE A CA 1
ATOM 2680 C C . ILE A 1 333 ? -6.457 -13.568 -3.615 1.00 95.88 333 ILE A C 1
ATOM 2682 O O . ILE A 1 333 ? -7.609 -13.970 -3.813 1.00 95.88 333 ILE A O 1
ATOM 2686 N N . LYS A 1 334 ? -5.395 -14.377 -3.689 1.00 93.31 334 LYS A N 1
ATOM 2687 C CA . LYS A 1 334 ? -5.440 -15.777 -4.151 1.00 93.31 334 LYS A CA 1
ATOM 2688 C C . LYS A 1 334 ? -5.220 -16.828 -3.056 1.00 93.31 334 LYS A C 1
ATOM 2690 O O . LYS A 1 334 ? -5.686 -17.947 -3.251 1.00 93.31 334 LYS A O 1
ATOM 2695 N N . ILE A 1 335 ? -4.590 -16.458 -1.937 1.00 85.94 335 ILE A N 1
ATOM 2696 C CA . ILE A 1 335 ? -4.296 -17.345 -0.790 1.00 85.94 335 ILE A CA 1
ATOM 2697 C C . ILE A 1 335 ? -5.504 -17.810 0.011 1.00 85.94 335 ILE A C 1
ATOM 2699 O O . ILE A 1 335 ? -6.509 -17.063 0.083 1.00 85.94 335 ILE A O 1
#